Protein AF-0000000085043264 (afdb_homodimer)

Secondary structure (DSSP, 8-state):
-----HHHHHHHHHHHHHHHHHHHHHHHHHHHHHHHHTS-SHHHHHHHHHHHHHH-TTTS-B-GGGGGGS-HHHHHHHHHHHHHHHS-SS-GGGGSTTHHHHHHHHHHHHTGGGT--/-----HHHHHHHHHHHHHHHHHHHHHHHHHHHHHHHHTS-SHHHHHHHHHHHHHH-TTTS-B-GGGGGGS-HHHHHHHHHHHHHHHS-SS-GGGGSTTHHHHHHHHHHHHTGGGT--

Solvent-accessible surface area (backbone atoms only — not comparable to full-atom values): 12638 Å² total; per-residue (Å²): 131,82,74,73,53,66,69,53,52,50,51,51,50,54,49,52,51,50,50,50,51,28,40,54,49,9,50,55,25,45,65,56,46,53,64,47,29,71,49,93,48,84,57,10,48,51,46,28,35,48,53,43,6,64,72,38,12,84,85,29,51,28,46,58,53,53,55,47,72,40,58,69,70,58,41,50,28,51,52,31,30,51,54,22,53,45,71,54,89,63,60,77,48,72,82,38,98,56,18,70,60,51,50,50,51,42,42,72,71,28,55,64,64,71,70,75,110,131,81,72,76,52,69,68,54,52,51,53,51,50,53,49,52,51,50,51,51,50,28,40,53,49,9,49,56,24,46,65,56,47,52,63,48,29,73,47,91,49,83,57,10,49,52,46,28,34,48,53,44,7,65,69,37,14,85,85,29,49,28,45,58,53,54,55,47,72,39,57,69,70,57,40,50,28,52,51,31,30,51,55,22,55,46,70,53,90,62,60,77,48,71,80,39,89,62,20,68,61,52,52,52,52,43,43,71,70,29,57,63,65,70,70,75,107

pLDDT: mean 89.78, std 11.82, range [34.12, 98.62]

Structure (mmCIF, N/CA/C/O backbone):
data_AF-0000000085043264-model_v1
#
loop_
_entity.id
_entity.type
_entity.pdbx_description
1 polymer 'DNA, complete genome'
#
loop_
_atom_site.group_PDB
_atom_site.id
_atom_site.type_symbol
_atom_site.label_atom_id
_atom_site.label_alt_id
_atom_site.label_comp_id
_atom_site.label_asym_id
_atom_site.label_entity_id
_atom_site.label_seq_id
_atom_site.pdbx_PDB_ins_code
_atom_site.Cartn_x
_atom_site.Cartn_y
_atom_site.Cartn_z
_atom_site.occupancy
_atom_site.B_iso_or_equiv
_atom_site.auth_seq_id
_atom_site.auth_comp_id
_atom_site.auth_asym_id
_atom_site.auth_atom_id
_atom_site.pdbx_PDB_model_num
ATOM 1 N N . MET A 1 1 ? -33.125 -19 18.203 1 54.72 1 MET A N 1
ATOM 2 C CA . MET A 1 1 ? -32 -18.266 17.656 1 54.72 1 MET A CA 1
ATOM 3 C C . MET A 1 1 ? -30.688 -18.797 18.234 1 54.72 1 MET A C 1
ATOM 5 O O . MET A 1 1 ? -30.5 -18.812 19.453 1 54.72 1 MET A O 1
ATOM 9 N N . GLN A 1 2 ? -30.031 -19.844 17.766 1 61.81 2 GLN A N 1
ATOM 10 C CA . GLN A 1 2 ? -28.812 -20.422 18.312 1 61.81 2 GLN A CA 1
ATOM 11 C C . GLN A 1 2 ? -27.719 -19.359 18.438 1 61.81 2 GLN A C 1
ATOM 13 O O . GLN A 1 2 ? -27.5 -18.578 17.516 1 61.81 2 GLN A O 1
ATOM 18 N N . PRO A 1 3 ? -27.25 -19.203 19.562 1 65.31 3 PRO A N 1
ATOM 19 C CA . PRO A 1 3 ? -26.203 -18.203 19.781 1 65.31 3 PRO A CA 1
ATOM 20 C C . PRO A 1 3 ? -24.984 -18.453 18.891 1 65.31 3 PRO A C 1
ATOM 22 O O . PRO A 1 3 ? -24.703 -19.594 18.516 1 65.31 3 PRO A O 1
ATOM 25 N N . LEU A 1 4 ? -24.438 -17.453 18.188 1 69.62 4 LEU A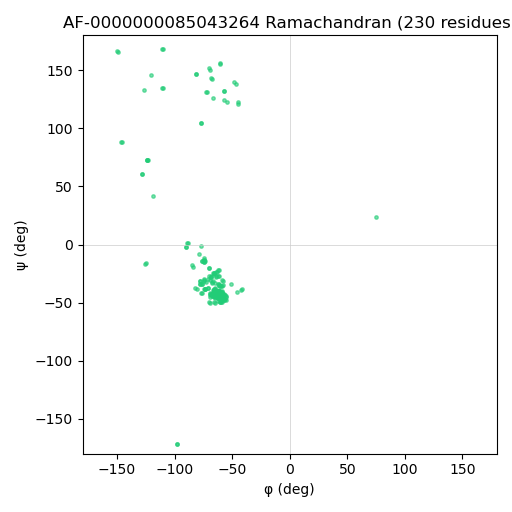 N 1
ATOM 26 C CA . LEU A 1 4 ? -23.203 -17.609 17.453 1 69.62 4 LEU A CA 1
ATOM 27 C C . LEU A 1 4 ? -22.156 -18.344 18.281 1 69.62 4 LEU A C 1
ATOM 29 O O . LEU A 1 4 ? -22.016 -18.078 19.484 1 69.62 4 LEU A O 1
ATOM 33 N N . PRO A 1 5 ? -21.719 -19.438 17.75 1 78.5 5 PRO A N 1
ATOM 34 C CA . PRO A 1 5 ? -20.688 -20.156 18.516 1 78.5 5 PRO A CA 1
ATOM 35 C C . PRO A 1 5 ? -19.578 -19.234 19.031 1 78.5 5 PRO A C 1
ATOM 37 O O . PRO A 1 5 ? -19.281 -18.219 18.406 1 78.5 5 PRO A O 1
ATOM 40 N N . HIS A 1 6 ? -19.219 -19.5 20.219 1 77.62 6 HIS A N 1
ATOM 41 C CA . HIS A 1 6 ? -18.203 -18.719 20.922 1 77.62 6 HIS A CA 1
ATOM 42 C C . HIS A 1 6 ? -17.031 -18.375 20.016 1 77.62 6 HIS A C 1
ATOM 44 O O . HIS A 1 6 ? -16.516 -17.25 20.062 1 77.62 6 HIS A O 1
ATOM 50 N N . ASP A 1 7 ? -16.688 -19.312 19.188 1 85.19 7 ASP A N 1
ATOM 51 C CA . ASP A 1 7 ? -15.562 -19.141 18.281 1 85.19 7 ASP A CA 1
ATOM 52 C C . ASP A 1 7 ? -15.859 -18.047 17.25 1 85.19 7 ASP A C 1
ATOM 54 O O . ASP A 1 7 ? -14.969 -17.266 16.906 1 85.19 7 ASP A O 1
ATOM 58 N N . TYR A 1 8 ? -17.094 -17.969 16.953 1 87.25 8 TYR A N 1
ATOM 59 C CA . TYR A 1 8 ? -17.5 -16.953 15.977 1 87.25 8 TYR A CA 1
ATOM 60 C C . TYR A 1 8 ? -17.469 -15.562 16.594 1 87.25 8 TYR A C 1
ATOM 62 O O . TYR A 1 8 ? -17.047 -14.602 15.945 1 87.25 8 TYR A O 1
ATOM 70 N N . LEU A 1 9 ? -17.859 -15.461 17.812 1 87.12 9 LEU A N 1
ATOM 71 C CA . LEU A 1 9 ? -17.844 -14.18 18.516 1 87.12 9 LEU A CA 1
ATOM 72 C C . LEU A 1 9 ? -16.422 -13.68 18.719 1 87.12 9 LEU A C 1
ATOM 74 O O . LEU A 1 9 ? -16.172 -12.477 18.641 1 87.12 9 LEU A O 1
ATOM 78 N N . GLN A 1 10 ? -15.562 -14.625 19.016 1 89.06 10 GLN A N 1
ATOM 79 C CA . GLN A 1 10 ? -14.156 -14.266 19.172 1 89.06 10 GLN A CA 1
ATOM 80 C C . GLN A 1 10 ? -13.578 -13.742 17.859 1 89.06 10 GLN A C 1
ATOM 82 O O . GLN A 1 10 ? -12.797 -12.789 17.859 1 89.06 10 GLN A O 1
ATOM 87 N N . LEU A 1 11 ? -13.961 -14.375 16.797 1 85.38 11 LEU A N 1
ATOM 88 C CA . LEU A 1 11 ? -13.5 -13.945 15.477 1 85.38 11 LEU A CA 1
ATOM 89 C C . LEU A 1 11 ? -13.984 -12.531 15.164 1 85.38 11 LEU A C 1
ATOM 91 O O . LEU A 1 11 ? -13.219 -11.719 14.633 1 85.38 11 LEU A O 1
ATOM 95 N N . ILE A 1 12 ? -15.219 -12.305 15.57 1 87.94 12 ILE A N 1
ATOM 96 C CA . ILE A 1 12 ? -15.805 -10.992 15.305 1 87.94 12 ILE A CA 1
ATOM 97 C C . ILE A 1 12 ? -15.102 -9.938 16.156 1 87.94 12 ILE A C 1
ATOM 99 O O . ILE A 1 12 ? -14.781 -8.844 15.672 1 87.94 12 ILE A O 1
ATOM 103 N N . HIS A 1 13 ? -14.867 -10.273 17.375 1 88.19 13 HIS A N 1
ATOM 104 C CA . HIS A 1 13 ? -14.195 -9.344 18.266 1 88.19 13 HIS A CA 1
ATOM 105 C C . HIS A 1 13 ? -12.781 -9.039 17.797 1 88.19 13 HIS A C 1
ATOM 107 O O . HIS A 1 13 ? -12.352 -7.883 17.828 1 88.19 13 HIS A O 1
ATOM 113 N N . ASP A 1 14 ? -12.016 -10.031 17.375 1 88.31 14 ASP A N 1
ATOM 114 C CA . ASP A 1 14 ? -10.664 -9.852 16.875 1 88.31 14 ASP A CA 1
ATOM 115 C C . ASP A 1 14 ? -10.648 -8.938 15.648 1 88.31 14 ASP A C 1
ATOM 117 O O . ASP A 1 14 ? -9.773 -8.078 15.523 1 88.31 14 ASP A O 1
ATOM 121 N N . PHE A 1 15 ? -11.633 -9.07 14.906 1 85.12 15 PHE A N 1
ATOM 122 C CA . PHE A 1 15 ? -11.727 -8.25 13.711 1 85.12 15 PHE A CA 1
ATOM 123 C C . PHE A 1 15 ? -11.969 -6.789 14.078 1 85.12 15 PHE A C 1
ATOM 125 O O . PHE A 1 15 ? -11.328 -5.891 13.531 1 85.12 15 PHE A O 1
ATOM 132 N N . GLN A 1 16 ? -12.844 -6.621 14.969 1 87.5 16 GLN A N 1
ATOM 133 C CA . GLN A 1 16 ? -13.18 -5.262 15.391 1 87.5 16 GLN A CA 1
ATOM 134 C C . GLN A 1 16 ? -11.977 -4.57 16.031 1 87.5 16 GLN A C 1
ATOM 136 O O . GLN A 1 16 ? -11.75 -3.379 15.805 1 87.5 16 GLN A O 1
ATOM 141 N N . THR A 1 17 ? -11.281 -5.309 16.828 1 90.25 17 THR A N 1
ATOM 142 C CA . THR A 1 17 ? -10.102 -4.746 17.484 1 90.25 17 THR A CA 1
ATOM 143 C C . THR A 1 17 ? -9.047 -4.355 16.438 1 90.25 17 THR A C 1
ATOM 145 O O . THR A 1 17 ? -8.438 -3.293 16.547 1 90.25 17 THR A O 1
ATOM 148 N N . ARG A 1 18 ? -8.867 -5.195 15.492 1 90.5 18 ARG A N 1
ATOM 149 C CA . ARG A 1 18 ? -7.91 -4.898 14.43 1 90.5 18 ARG A CA 1
ATOM 150 C C . ARG A 1 18 ? -8.32 -3.648 13.656 1 90.5 18 ARG A C 1
ATOM 152 O O . ARG A 1 18 ? -7.473 -2.809 13.336 1 90.5 18 ARG A O 1
ATOM 159 N N . GLN A 1 19 ? -9.531 -3.553 13.445 1 89.81 19 GLN A N 1
ATOM 160 C CA . GLN A 1 19 ? -10.031 -2.387 12.727 1 89.81 19 GLN A CA 1
ATOM 161 C C . GLN A 1 19 ? -9.773 -1.104 13.508 1 89.81 19 GLN A C 1
ATOM 163 O O . GLN A 1 19 ? -9.383 -0.087 12.93 1 89.81 19 GLN A O 1
ATOM 168 N N . GLN A 1 20 ? -9.992 -1.192 14.805 1 91.44 20 GLN A N 1
ATOM 169 C CA . GLN A 1 20 ? -9.758 -0.029 15.656 1 91.44 20 GLN A CA 1
ATOM 170 C C . GLN A 1 20 ? -8.273 0.34 15.68 1 91.44 20 GLN A C 1
ATOM 172 O O . GLN A 1 20 ? -7.922 1.521 15.633 1 91.44 20 GLN A O 1
ATOM 177 N N . GLU A 1 21 ? -7.461 -0.696 15.828 1 94.44 21 GLU A N 1
ATOM 178 C CA . GLU A 1 21 ? -6.023 -0.458 15.828 1 94.44 21 GLU A CA 1
ATOM 179 C C . GLU A 1 21 ? -5.566 0.16 14.508 1 94.44 21 GLU A C 1
ATOM 181 O O . GLU A 1 21 ? -4.746 1.082 14.5 1 94.44 21 GLU A O 1
ATOM 186 N N . ASN A 1 22 ? -6.109 -0.367 13.414 1 95.19 22 ASN A N 1
ATOM 187 C CA . ASN A 1 22 ? -5.781 0.183 12.102 1 95.19 22 ASN A CA 1
ATOM 188 C C . ASN A 1 22 ? -6.203 1.646 11.984 1 95.19 22 ASN A C 1
ATOM 190 O O . ASN A 1 22 ? -5.473 2.465 11.422 1 95.19 22 ASN A O 1
ATOM 194 N N . GLU A 1 23 ? -7.367 1.948 12.523 1 93.81 23 GLU A N 1
ATOM 195 C CA . GLU A 1 23 ? -7.863 3.318 12.461 1 93.81 23 GLU A CA 1
ATOM 196 C C . GLU A 1 23 ? -6.965 4.27 13.242 1 93.81 23 GLU A C 1
ATOM 198 O O . GLU A 1 23 ? -6.621 5.348 12.758 1 93.81 23 GLU A O 1
ATOM 203 N N . VAL A 1 24 ? -6.59 3.865 14.406 1 95.69 24 VAL A N 1
ATOM 204 C CA . VAL A 1 24 ? -5.758 4.715 15.25 1 95.69 24 VAL A CA 1
ATOM 205 C C . VAL A 1 24 ? -4.387 4.906 14.602 1 95.69 24 VAL A C 1
ATOM 207 O O . VAL A 1 24 ? -3.912 6.035 14.469 1 95.69 24 VAL A O 1
ATOM 210 N N . ALA A 1 25 ? -3.787 3.84 14.211 1 96.81 25 ALA A N 1
ATOM 211 C CA . ALA A 1 25 ? -2.473 3.914 13.57 1 96.81 25 ALA A CA 1
ATOM 212 C C . ALA A 1 25 ? -2.545 4.684 12.258 1 96.81 25 ALA A C 1
ATOM 214 O O . ALA A 1 25 ? -1.662 5.488 11.953 1 96.81 25 ALA A O 1
ATOM 215 N N . GLY A 1 26 ? -3.576 4.434 11.484 1 96.75 26 GLY A N 1
ATOM 216 C CA . GLY A 1 26 ? -3.746 5.086 10.195 1 96.75 26 GLY A CA 1
ATOM 217 C C . GLY A 1 26 ? -3.98 6.578 10.305 1 96.75 26 GLY A C 1
ATOM 218 O O . GLY A 1 26 ? -3.447 7.359 9.516 1 96.75 26 GLY A O 1
ATOM 219 N N . LEU A 1 27 ? -4.773 6.93 11.305 1 95.56 27 LEU A N 1
ATOM 220 C CA . LEU A 1 27 ? -5.02 8.352 11.516 1 95.56 27 LEU A CA 1
ATOM 221 C C . LEU A 1 27 ? -3.748 9.062 11.969 1 95.56 27 LEU A C 1
ATOM 223 O O . LEU A 1 27 ? -3.449 10.164 11.516 1 95.56 27 LEU A O 1
ATOM 227 N N . THR A 1 28 ? -3.041 8.453 12.891 1 97.69 28 THR A N 1
ATOM 228 C CA . THR A 1 28 ? -1.761 9 13.32 1 97.69 28 THR A CA 1
ATOM 229 C C . THR A 1 28 ? -0.817 9.18 12.133 1 97.69 28 THR A C 1
ATOM 231 O O . THR A 1 28 ? -0.192 10.227 11.984 1 97.69 28 THR A O 1
ATOM 234 N N . ALA A 1 29 ? -0.711 8.18 11.312 1 98.19 29 ALA A N 1
ATOM 235 C CA . ALA A 1 29 ? 0.135 8.211 10.125 1 98.19 29 ALA A CA 1
ATOM 236 C C . ALA A 1 29 ? -0.321 9.297 9.148 1 98.19 29 ALA A C 1
ATOM 238 O O . ALA A 1 29 ? 0.502 10.039 8.602 1 98.19 29 ALA A O 1
ATOM 239 N N . LEU A 1 30 ? -1.652 9.344 8.922 1 96.88 30 LEU A N 1
ATOM 240 C CA . LEU A 1 30 ? -2.221 10.344 8.023 1 96.88 30 LEU A CA 1
ATOM 241 C C . LEU A 1 30 ? -1.866 11.75 8.484 1 96.88 30 LEU A C 1
ATOM 243 O O . LEU A 1 30 ? -1.47 12.594 7.672 1 96.88 30 LEU A O 1
ATOM 247 N N . LYS A 1 31 ? -1.929 12.008 9.695 1 96.88 31 LYS A N 1
ATOM 248 C CA . LYS A 1 31 ? -1.622 13.312 10.281 1 96.88 31 LYS A CA 1
ATOM 249 C C . LYS A 1 31 ? -0.133 13.625 10.172 1 96.88 31 LYS A C 1
ATOM 251 O O . LYS A 1 31 ? 0.257 14.797 10.086 1 96.88 31 LYS A O 1
ATOM 256 N N . ARG A 1 32 ? 0.654 12.656 10.148 1 97.19 32 ARG A N 1
ATOM 257 C CA . ARG A 1 32 ? 2.09 12.812 9.938 1 97.19 32 ARG A CA 1
ATOM 258 C C . ARG A 1 32 ? 2.406 13.086 8.477 1 97.19 32 ARG A C 1
ATOM 260 O O . ARG A 1 32 ? 3.25 13.93 8.164 1 97.19 32 ARG A O 1
ATOM 267 N N . LEU A 1 33 ? 1.757 12.414 7.578 1 97.69 33 LEU A N 1
ATOM 268 C CA . LEU A 1 33 ? 2.059 12.445 6.152 1 97.69 33 LEU A CA 1
ATOM 269 C C . LEU A 1 33 ? 1.597 13.766 5.531 1 97.69 33 LEU A C 1
ATOM 271 O O . LEU A 1 33 ? 2.277 14.32 4.668 1 97.69 33 LEU A O 1
ATOM 275 N N . LEU A 1 34 ? 0.441 14.273 5.977 1 96.56 34 LEU A N 1
ATOM 276 C CA . LEU A 1 34 ? -0.183 15.398 5.293 1 96.56 34 LEU A CA 1
ATOM 277 C C . LEU A 1 34 ? 0.734 16.609 5.305 1 96.56 34 LEU A C 1
ATOM 279 O O . LEU A 1 34 ? 0.993 17.219 4.258 1 96.56 34 LEU A O 1
ATOM 283 N N . PRO A 1 35 ? 1.273 17 6.406 1 96 35 PRO A N 1
ATOM 284 C CA . PRO A 1 35 ? 2.16 18.172 6.387 1 96 35 PRO A CA 1
ATOM 285 C C . PRO A 1 35 ? 3.395 17.953 5.516 1 96 35 PRO A C 1
ATOM 287 O O . PRO A 1 35 ? 3.91 18.906 4.926 1 96 35 PRO A O 1
ATOM 290 N N . ILE A 1 36 ? 3.957 16.797 5.422 1 96.31 36 ILE A N 1
ATOM 291 C CA . ILE A 1 36 ? 5.109 16.5 4.578 1 96.31 36 ILE A CA 1
ATOM 292 C C . ILE A 1 36 ? 4.738 16.688 3.111 1 96.31 36 ILE A C 1
ATOM 294 O O . ILE A 1 36 ? 5.512 17.25 2.338 1 96.31 36 ILE A O 1
ATOM 298 N N . ALA A 1 37 ? 3.566 16.25 2.768 1 95.38 37 ALA A N 1
ATOM 299 C CA . ALA A 1 37 ? 3.088 16.391 1.394 1 95.38 37 ALA A CA 1
ATOM 300 C C . ALA A 1 37 ? 2.941 17.859 1.013 1 95.38 37 ALA A C 1
ATOM 302 O O . ALA A 1 37 ? 2.904 18.203 -0.172 1 95.38 37 ALA A O 1
ATOM 303 N N . GLN A 1 38 ? 2.787 18.688 1.99 1 93.81 38 GLN A N 1
ATOM 304 C CA . GLN A 1 38 ? 2.531 20.094 1.751 1 93.81 38 GLN A CA 1
ATOM 305 C C . GLN A 1 38 ? 3.836 20.875 1.644 1 93.81 38 GLN A C 1
ATOM 307 O O . GLN A 1 38 ? 3.822 22.094 1.473 1 93.81 38 GLN A O 1
ATOM 312 N N . ARG A 1 39 ? 4.887 20.109 1.762 1 91.69 39 ARG A N 1
ATOM 313 C CA . ARG A 1 39 ? 6.207 20.703 1.551 1 91.69 39 ARG A CA 1
ATOM 314 C C . ARG A 1 39 ? 6.703 20.438 0.134 1 91.69 39 ARG A C 1
ATOM 316 O O . ARG A 1 39 ? 5.918 20.109 -0.754 1 91.69 39 ARG A O 1
ATOM 323 N N . ASP A 1 40 ? 8.031 20.812 -0.094 1 85.62 40 ASP A N 1
ATOM 324 C CA . ASP A 1 40 ? 8.594 20.641 -1.432 1 85.62 40 ASP A CA 1
ATOM 325 C C . ASP A 1 40 ? 9.906 19.875 -1.382 1 85.62 40 ASP A C 1
ATOM 327 O O . ASP A 1 40 ? 10.969 20.438 -1.685 1 85.62 40 ASP A O 1
ATOM 331 N N . SER A 1 41 ? 9.812 18.641 -0.875 1 87.31 41 SER A N 1
ATOM 332 C CA . SER A 1 41 ? 10.93 17.703 -0.897 1 87.31 41 SER A CA 1
ATOM 333 C C . SER A 1 41 ? 10.68 16.562 -1.873 1 87.31 41 SER A C 1
ATOM 335 O O . SER A 1 41 ? 9.602 16.469 -2.465 1 87.31 41 SER A O 1
ATOM 337 N N . GLY A 1 42 ? 11.711 15.781 -2.154 1 86 42 GLY A N 1
ATOM 338 C CA . GLY A 1 42 ? 11.539 14.633 -3.033 1 86 42 GLY A CA 1
ATOM 339 C C . GLY A 1 42 ? 10.492 13.656 -2.535 1 86 42 GLY A C 1
ATOM 340 O O . GLY A 1 42 ? 9.703 13.125 -3.322 1 86 42 GLY A O 1
ATOM 341 N N . GLN A 1 43 ? 10.328 13.547 -1.193 1 94.06 43 GLN A N 1
ATOM 342 C CA . GLN A 1 43 ? 9.375 12.586 -0.645 1 94.06 43 GLN A CA 1
ATOM 343 C C . GLN A 1 43 ? 7.965 13.18 -0.595 1 94.06 43 GLN A C 1
ATOM 345 O O . GLN A 1 43 ? 6.98 12.438 -0.529 1 94.06 43 GLN A O 1
ATOM 350 N N . SER A 1 44 ? 7.926 14.547 -0.691 1 95.44 44 SER A N 1
ATOM 351 C CA . SER A 1 44 ? 6.633 15.219 -0.606 1 95.44 44 SER A CA 1
ATOM 352 C C . SER A 1 44 ? 5.746 14.859 -1.794 1 95.44 44 SER A C 1
ATOM 354 O O . SER A 1 44 ? 4.551 14.602 -1.627 1 95.44 44 SER A O 1
ATOM 356 N N . GLY A 1 45 ? 6.391 14.867 -2.959 1 94.69 45 GLY A N 1
ATOM 357 C CA . GLY A 1 45 ? 5.629 14.555 -4.156 1 94.69 45 GLY A CA 1
ATOM 358 C C . GLY A 1 45 ? 5.035 13.156 -4.141 1 94.69 45 GLY A C 1
ATOM 359 O O . GLY A 1 45 ? 3.875 12.969 -4.516 1 94.69 45 GLY A O 1
ATOM 360 N N . VAL A 1 46 ? 5.832 12.219 -3.682 1 96.56 46 VAL A N 1
ATOM 361 C CA . VAL A 1 46 ? 5.359 10.836 -3.6 1 96.56 46 VAL A CA 1
ATOM 362 C C . VAL A 1 46 ? 4.184 10.75 -2.627 1 96.56 46 VAL A C 1
ATOM 364 O O . VAL A 1 46 ? 3.146 10.172 -2.951 1 96.56 46 VAL A O 1
ATOM 367 N N . ILE A 1 47 ? 4.297 11.391 -1.462 1 97.56 47 ILE A N 1
ATOM 368 C CA . ILE A 1 47 ? 3.264 11.336 -0.434 1 97.56 47 ILE A CA 1
ATOM 369 C C . ILE A 1 47 ? 2.014 12.062 -0.922 1 97.56 47 ILE A C 1
ATOM 371 O O . ILE A 1 47 ? 0.892 11.609 -0.698 1 97.56 47 ILE A O 1
ATOM 375 N N . GLY A 1 48 ? 2.24 13.227 -1.553 1 96.94 48 GLY A N 1
ATOM 376 C CA . GLY A 1 48 ? 1.112 13.945 -2.117 1 96.94 48 GLY A CA 1
ATOM 377 C C . GLY A 1 48 ? 0.314 13.125 -3.113 1 96.94 48 GLY A C 1
ATOM 378 O O . GLY A 1 48 ? -0.913 13.055 -3.025 1 96.94 48 GLY A O 1
ATOM 379 N N . ARG A 1 49 ? 0.959 12.484 -4.035 1 96.5 49 ARG A N 1
ATOM 380 C CA . ARG A 1 49 ? 0.294 11.672 -5.043 1 96.5 49 ARG A CA 1
ATOM 381 C C . ARG A 1 49 ? -0.355 10.445 -4.414 1 96.5 49 ARG A C 1
ATOM 383 O O . ARG A 1 49 ? -1.43 10.016 -4.84 1 96.5 49 ARG A O 1
ATOM 390 N N . PHE A 1 50 ? 0.257 9.922 -3.371 1 97.81 50 PHE A N 1
ATOM 391 C CA . PHE A 1 50 ? -0.334 8.836 -2.602 1 97.81 50 PHE A CA 1
ATOM 392 C C . PHE A 1 50 ? -1.662 9.266 -1.989 1 97.81 50 PHE A C 1
ATOM 394 O O . PHE A 1 50 ? -2.67 8.57 -2.133 1 97.81 50 PHE A O 1
ATOM 401 N N . LEU A 1 51 ? -1.69 10.391 -1.349 1 97.56 51 LEU A N 1
ATOM 402 C CA . LEU A 1 51 ? -2.893 10.891 -0.687 1 97.56 51 LEU A CA 1
ATOM 403 C C . LEU A 1 51 ? -3.979 11.219 -1.707 1 97.56 51 LEU A C 1
ATOM 405 O O . LEU A 1 51 ? -5.16 10.953 -1.47 1 97.56 51 LEU A O 1
ATOM 409 N N . LEU A 1 52 ? -3.568 11.812 -2.811 1 96.25 52 LEU A N 1
ATOM 410 C CA . LEU A 1 52 ? -4.527 12.07 -3.877 1 96.25 52 LEU A CA 1
ATOM 411 C C . LEU A 1 52 ? -5.121 10.773 -4.406 1 96.25 52 LEU A C 1
ATOM 413 O O . LEU A 1 52 ? -6.32 10.703 -4.691 1 96.25 52 LEU A O 1
ATOM 417 N N . GLY A 1 53 ? -4.273 9.781 -4.547 1 96.19 53 GLY A N 1
ATOM 418 C CA . GLY A 1 53 ? -4.734 8.484 -5.004 1 96.19 53 GLY A CA 1
ATOM 419 C C . GLY A 1 53 ? -5.754 7.848 -4.078 1 96.19 53 GLY A C 1
ATOM 420 O O . GLY A 1 53 ? -6.672 7.164 -4.535 1 96.19 53 GLY A O 1
ATOM 421 N N . LEU A 1 54 ? -5.641 8.047 -2.744 1 96 54 LEU A N 1
ATOM 422 C CA . LEU A 1 54 ? -6.609 7.539 -1.777 1 96 54 LEU A CA 1
ATOM 423 C C . LEU A 1 54 ? -7.906 8.336 -1.833 1 96 54 LEU A C 1
ATOM 425 O O . LEU A 1 54 ? -8.984 7.797 -1.577 1 96 54 LEU A O 1
ATOM 429 N N . TYR A 1 55 ? -7.727 9.57 -2.139 1 93.06 55 TYR A N 1
ATOM 430 C CA . TYR A 1 55 ? -8.867 10.469 -2.271 1 93.06 55 TYR A CA 1
ATOM 431 C C . TYR A 1 55 ? -9.695 10.125 -3.51 1 93.06 55 TYR A C 1
ATOM 433 O O . TYR A 1 55 ? -10.914 9.969 -3.428 1 93.06 55 TYR A O 1
ATOM 441 N N . ASN A 1 56 ? -9.125 10 -4.574 1 93.38 56 ASN A N 1
ATOM 442 C CA . ASN A 1 56 ? -9.719 9.664 -5.863 1 93.38 56 ASN A CA 1
ATOM 443 C C . ASN A 1 56 ? -8.773 8.82 -6.711 1 93.38 56 ASN A C 1
ATOM 445 O O . ASN A 1 56 ? -8.023 9.352 -7.531 1 93.38 56 ASN A O 1
ATOM 449 N N . GLY A 1 57 ? -8.906 7.516 -6.488 1 94.06 57 GLY A N 1
ATOM 450 C CA . GLY A 1 57 ? -7.98 6.578 -7.105 1 94.06 57 GLY A CA 1
ATOM 451 C C . GLY A 1 57 ? -8.086 6.547 -8.617 1 94.06 57 GLY A C 1
ATOM 452 O O . GLY A 1 57 ? -7.078 6.387 -9.312 1 94.06 57 GLY A O 1
ATOM 453 N N . GLN A 1 58 ? -9.242 6.645 -9.164 1 92.81 58 GLN A N 1
ATOM 454 C CA . GLN A 1 58 ? -9.438 6.605 -10.609 1 92.81 58 GLN A CA 1
ATOM 455 C C . GLN A 1 58 ? -8.812 7.828 -11.281 1 92.81 58 GLN A C 1
ATOM 457 O O . GLN A 1 58 ? -8.172 7.707 -12.328 1 92.81 58 GLN A O 1
ATOM 462 N N . ALA A 1 59 ? -8.984 8.992 -10.703 1 91.94 59 ALA A N 1
ATOM 463 C CA . ALA A 1 59 ? -8.469 10.234 -11.281 1 91.94 59 ALA A CA 1
ATOM 464 C C . ALA A 1 59 ? -6.969 10.375 -11.016 1 91.94 59 ALA A C 1
ATOM 466 O O . ALA A 1 59 ? -6.254 11.016 -11.789 1 91.94 59 ALA A O 1
ATOM 467 N N . HIS A 1 60 ? -6.535 9.836 -9.875 1 94.25 60 HIS A N 1
ATOM 468 C CA . HIS A 1 60 ? -5.145 9.953 -9.461 1 94.25 60 HIS A CA 1
ATOM 469 C C . HIS A 1 60 ? -4.52 8.578 -9.242 1 94.25 60 HIS A C 1
ATOM 471 O O . HIS A 1 60 ? -4.176 8.227 -8.109 1 94.25 60 HIS A O 1
ATOM 477 N N . ARG A 1 61 ? -4.301 7.945 -10.336 1 95.25 61 ARG A N 1
ATOM 478 C CA . ARG A 1 61 ? -3.658 6.637 -10.258 1 95.25 61 ARG A CA 1
ATOM 479 C C . ARG A 1 61 ? -2.213 6.77 -9.789 1 95.25 61 ARG A C 1
ATOM 481 O O . ARG A 1 61 ? -1.512 7.707 -10.172 1 95.25 61 ARG A O 1
ATOM 488 N N . PHE A 1 62 ? -1.798 5.84 -9 1 96.56 62 PHE A N 1
ATOM 489 C CA . PHE A 1 62 ? -0.55 5.973 -8.258 1 96.56 62 PHE A CA 1
ATOM 490 C C . PHE A 1 62 ? 0.504 5.012 -8.797 1 96.56 62 PHE A C 1
ATOM 492 O O . PHE A 1 62 ? 0.204 3.852 -9.086 1 96.56 62 PHE A O 1
ATOM 499 N N . ASP A 1 63 ? 1.705 5.512 -8.984 1 96.38 63 ASP A N 1
ATOM 500 C CA . ASP A 1 63 ? 2.863 4.68 -9.289 1 96.38 63 ASP A CA 1
ATOM 501 C C . ASP A 1 63 ? 3.383 3.982 -8.031 1 96.38 63 ASP A C 1
ATOM 503 O O . ASP A 1 63 ? 4.09 4.59 -7.227 1 96.38 63 ASP A O 1
ATOM 507 N N . LEU A 1 64 ? 3.107 2.666 -7.887 1 97.25 64 LEU A N 1
ATOM 508 C CA . LEU A 1 64 ? 3.43 1.918 -6.676 1 97.25 64 LEU A CA 1
ATOM 509 C C . LEU A 1 64 ? 4.934 1.912 -6.426 1 97.25 64 LEU A C 1
ATOM 511 O O . LEU A 1 64 ? 5.375 1.857 -5.277 1 97.25 64 LEU A O 1
ATOM 515 N N . THR A 1 65 ? 5.758 2.033 -7.484 1 95.75 65 THR A N 1
ATOM 516 C CA . THR A 1 65 ? 7.203 1.909 -7.332 1 95.75 65 THR A CA 1
ATOM 517 C C . THR A 1 65 ? 7.793 3.174 -6.715 1 95.75 65 THR A C 1
ATOM 519 O O . THR A 1 65 ? 8.93 3.164 -6.234 1 95.75 65 THR A O 1
ATOM 522 N N . GLU A 1 66 ? 7.008 4.242 -6.695 1 95.75 66 GLU A N 1
ATOM 523 C CA . GLU A 1 66 ? 7.465 5.461 -6.031 1 95.75 66 GLU A CA 1
ATOM 524 C C . GLU A 1 66 ? 7.621 5.25 -4.531 1 95.75 66 GLU A C 1
ATOM 526 O O . GLU A 1 66 ? 8.398 5.945 -3.877 1 95.75 66 GLU A O 1
ATOM 531 N N . LEU A 1 67 ? 6.91 4.277 -3.961 1 96.62 67 LEU A N 1
ATOM 532 C CA . LEU A 1 67 ? 6.992 3.988 -2.533 1 96.62 67 LEU A CA 1
ATOM 533 C C . LEU A 1 67 ? 8.406 3.547 -2.15 1 96.62 67 LEU A C 1
ATOM 535 O O . LEU A 1 67 ? 8.82 3.719 -1.004 1 96.62 67 LEU A O 1
ATOM 539 N N . ARG A 1 68 ? 9.227 3.045 -3.148 1 94.38 68 ARG A N 1
ATOM 540 C CA . ARG A 1 68 ? 10.586 2.578 -2.918 1 94.38 68 ARG A CA 1
ATOM 541 C C . ARG A 1 68 ? 11.5 3.729 -2.498 1 94.38 68 ARG A C 1
ATOM 543 O O . ARG A 1 68 ? 12.516 3.512 -1.833 1 94.38 68 ARG A O 1
ATOM 550 N N . GLY A 1 69 ? 11.102 4.891 -2.908 1 93.88 69 GLY A N 1
ATOM 551 C CA . GLY A 1 69 ? 11.945 6.055 -2.691 1 93.88 69 GLY A CA 1
ATOM 552 C C . GLY A 1 69 ? 11.672 6.75 -1.372 1 93.88 69 GLY A C 1
ATOM 553 O O . GLY A 1 69 ? 12.375 7.695 -1.009 1 93.88 69 GLY A O 1
ATOM 554 N N . LEU A 1 70 ? 10.734 6.328 -0.59 1 96.38 70 LEU A N 1
ATOM 555 C CA . LEU A 1 70 ? 10.406 6.926 0.699 1 96.38 70 LEU A CA 1
ATOM 556 C C . LEU A 1 70 ? 11.352 6.43 1.785 1 96.38 70 LEU A C 1
ATOM 558 O O . LEU A 1 70 ? 11.852 5.305 1.715 1 96.38 70 LEU A O 1
ATOM 562 N N . ASP A 1 71 ? 11.648 7.281 2.725 1 94.56 71 ASP A N 1
ATOM 563 C CA . ASP A 1 71 ? 12.312 6.734 3.908 1 94.56 71 ASP A CA 1
ATOM 564 C C . ASP A 1 71 ? 11.43 5.695 4.598 1 94.56 71 ASP A C 1
ATOM 566 O O . ASP A 1 71 ? 10.203 5.711 4.449 1 94.56 71 ASP A O 1
ATOM 570 N N . PRO A 1 72 ? 11.992 4.785 5.359 1 94.38 72 PRO A N 1
ATOM 571 C CA . PRO A 1 72 ? 11.266 3.643 5.922 1 94.38 72 PRO A CA 1
ATOM 572 C C . PRO A 1 72 ? 10.094 4.062 6.805 1 94.38 72 PRO A C 1
ATOM 574 O O . PRO A 1 72 ? 9.047 3.418 6.789 1 94.38 72 PRO A O 1
ATOM 577 N N . ALA A 1 73 ? 10.266 5.078 7.602 1 95.81 73 ALA A N 1
ATOM 578 C CA . ALA A 1 73 ? 9.195 5.508 8.5 1 95.81 73 ALA A CA 1
ATOM 579 C C . ALA A 1 73 ? 8 6.035 7.719 1 95.81 73 ALA A C 1
ATOM 581 O O . ALA A 1 73 ? 6.852 5.801 8.102 1 95.81 73 ALA A O 1
ATOM 582 N N . LEU A 1 74 ? 8.281 6.762 6.656 1 97.5 74 LEU A N 1
ATOM 583 C CA . LEU A 1 74 ? 7.211 7.293 5.82 1 97.5 74 LEU A CA 1
ATOM 584 C C . LEU A 1 74 ? 6.535 6.18 5.027 1 97.5 74 LEU A C 1
ATOM 586 O O . LEU A 1 74 ? 5.316 6.203 4.836 1 97.5 74 LEU A O 1
ATOM 590 N N . PHE A 1 75 ? 7.348 5.238 4.582 1 97.75 75 PHE A N 1
ATOM 591 C CA . PHE A 1 75 ? 6.781 4.062 3.934 1 97.75 75 PHE A CA 1
ATOM 592 C C . PHE A 1 75 ? 5.816 3.34 4.867 1 97.75 75 PHE A C 1
ATOM 594 O O . PHE A 1 75 ? 4.68 3.049 4.488 1 97.75 75 PHE A O 1
ATOM 601 N N . ASP A 1 76 ? 6.172 3.16 6.09 1 97.56 76 ASP A N 1
ATOM 602 C CA . ASP A 1 76 ? 5.324 2.496 7.074 1 97.56 76 ASP A CA 1
ATOM 603 C C . ASP A 1 76 ? 4.051 3.297 7.332 1 97.56 76 ASP A C 1
ATOM 605 O O . ASP A 1 76 ? 2.977 2.723 7.512 1 97.56 76 ASP A O 1
ATOM 609 N N . ALA A 1 77 ? 4.266 4.547 7.383 1 98.31 77 ALA A N 1
ATOM 610 C CA . ALA A 1 77 ? 3.102 5.406 7.57 1 98.31 77 ALA A CA 1
ATOM 611 C C . ALA A 1 77 ? 2.109 5.25 6.422 1 98.31 77 ALA A C 1
ATOM 613 O O . ALA A 1 77 ? 0.898 5.176 6.648 1 98.31 77 ALA A O 1
ATOM 614 N N . CYS A 1 78 ? 2.6 5.223 5.168 1 98.62 78 CYS A N 1
ATOM 615 C CA . CYS A 1 78 ? 1.716 5.02 4.023 1 98.62 78 CYS A CA 1
ATOM 616 C C . CYS A 1 78 ? 0.949 3.707 4.156 1 98.62 78 CYS A C 1
ATOM 618 O O . CYS A 1 78 ? -0.251 3.656 3.883 1 98.62 78 CYS A O 1
ATOM 620 N N . LEU A 1 79 ? 1.603 2.658 4.559 1 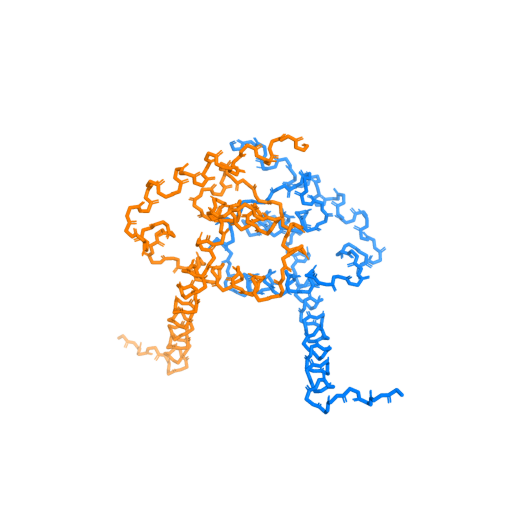98.25 79 LEU A N 1
ATOM 621 C CA . LEU A 1 79 ? 0.942 1.366 4.707 1 98.25 79 LEU A CA 1
ATOM 622 C C . LEU A 1 79 ? -0.109 1.415 5.812 1 98.25 79 LEU A C 1
ATOM 624 O O . LEU A 1 79 ? -1.161 0.782 5.699 1 98.25 79 LEU A O 1
ATOM 628 N N . SER A 1 80 ? 0.226 2.111 6.914 1 98 80 SER A N 1
ATOM 629 C CA . SER A 1 80 ? -0.759 2.283 7.977 1 98 80 SER A CA 1
ATOM 630 C C . SER A 1 80 ? -2.012 2.982 7.461 1 98 80 SER A C 1
ATOM 632 O O . SER A 1 80 ? -3.131 2.604 7.816 1 98 80 SER A O 1
ATOM 634 N N . VAL A 1 81 ? -1.837 3.984 6.652 1 97.81 81 VAL A N 1
ATOM 635 C CA . VAL A 1 81 ? -2.975 4.703 6.09 1 97.81 81 VAL A CA 1
ATOM 636 C C . VAL A 1 81 ? -3.762 3.777 5.16 1 97.81 81 VAL A C 1
ATOM 638 O O . VAL A 1 81 ? -4.992 3.809 5.145 1 97.81 81 VAL A O 1
ATOM 641 N N . LEU A 1 82 ? -3.057 2.949 4.312 1 97.38 82 LEU A N 1
ATOM 642 C CA . LEU A 1 82 ? -3.732 1.983 3.453 1 97.38 82 LEU A CA 1
ATOM 643 C C . LEU A 1 82 ? -4.602 1.039 4.273 1 97.38 82 LEU A C 1
ATOM 645 O O . LEU A 1 82 ? -5.746 0.762 3.906 1 97.38 82 LEU A O 1
ATOM 649 N N . ARG A 1 83 ? -4.074 0.562 5.41 1 97 83 ARG A N 1
ATOM 650 C CA . ARG A 1 83 ? -4.832 -0.348 6.262 1 97 83 ARG A CA 1
ATOM 651 C C . ARG A 1 83 ? -6.086 0.326 6.805 1 97 83 ARG A C 1
ATOM 653 O O . ARG A 1 83 ? -7.156 -0.287 6.852 1 97 83 ARG A O 1
ATOM 660 N N . MET A 1 84 ? -5.902 1.504 7.223 1 95.88 84 MET A N 1
ATOM 661 C CA . MET A 1 84 ? -7.047 2.258 7.715 1 95.88 84 MET A CA 1
ATOM 662 C C . MET A 1 84 ? -8.078 2.467 6.613 1 95.88 84 MET A C 1
ATOM 664 O O . MET A 1 84 ? -9.281 2.396 6.859 1 95.88 84 MET A O 1
ATOM 668 N N . ASP A 1 85 ? -7.555 2.734 5.414 1 95.19 85 ASP A N 1
ATOM 669 C CA . ASP A 1 85 ? -8.406 3.088 4.281 1 95.19 85 ASP A CA 1
ATOM 670 C C . ASP A 1 85 ? -9.141 1.863 3.74 1 95.19 85 ASP A C 1
ATOM 672 O O . ASP A 1 85 ? -10.055 1.99 2.926 1 95.19 85 ASP A O 1
ATOM 676 N N . TYR A 1 86 ? -8.789 0.614 4.098 1 92.75 86 TYR A N 1
ATOM 677 C CA . TYR A 1 86 ? -9.414 -0.625 3.65 1 92.75 86 TY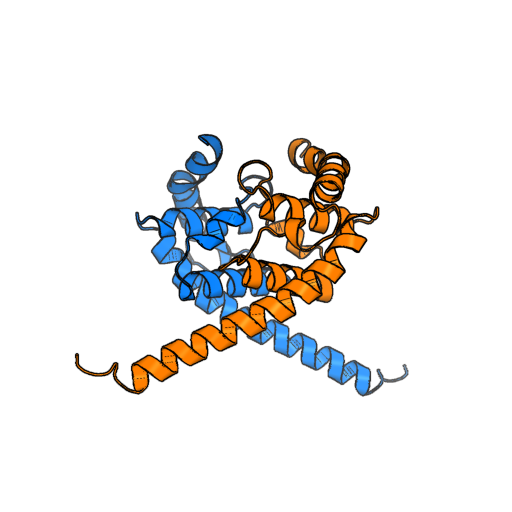R A CA 1
ATOM 678 C C . TYR A 1 86 ? -10.875 -0.676 4.07 1 92.75 86 TYR A C 1
ATOM 680 O O . TYR A 1 86 ? -11.727 -1.158 3.32 1 92.75 86 TYR A O 1
ATOM 688 N N . ALA A 1 87 ? -11.219 -0.309 5.27 1 82.62 87 ALA A N 1
ATOM 689 C CA . ALA A 1 87 ? -12.586 -0.184 5.773 1 82.62 87 ALA A CA 1
ATOM 690 C C . ALA A 1 87 ? -12.844 1.219 6.316 1 82.62 87 ALA A C 1
ATOM 692 O O . ALA A 1 87 ? -12.93 1.413 7.531 1 82.62 87 ALA A O 1
ATOM 693 N N . PRO A 1 88 ? -12.945 2.068 5.312 1 76 88 PRO A N 1
ATOM 694 C CA . PRO A 1 88 ? -12.945 3.461 5.762 1 76 88 PRO A CA 1
ATOM 695 C C . PRO A 1 88 ? -14.242 3.861 6.453 1 76 88 PRO A C 1
ATOM 697 O O . PRO A 1 88 ? -15.328 3.488 6 1 76 88 PRO A O 1
ATOM 700 N N . LYS A 1 89 ? -14.133 4.441 7.551 1 78.88 89 LYS A N 1
ATOM 701 C CA . LYS A 1 89 ? -15.273 5.062 8.211 1 78.88 89 LYS A CA 1
ATOM 702 C C . LYS A 1 89 ? -15.633 6.391 7.555 1 78.88 89 LYS A C 1
ATOM 704 O O . LYS A 1 89 ? -16.812 6.77 7.504 1 78.88 89 LYS A O 1
ATOM 709 N N . GLN A 1 90 ? -14.633 7.059 7.098 1 86.25 90 GLN A N 1
ATOM 710 C CA . GLN A 1 90 ? -14.781 8.32 6.379 1 86.25 90 GLN A CA 1
ATOM 711 C C . GLN A 1 90 ? -13.656 8.508 5.367 1 86.25 90 GLN A C 1
ATOM 713 O O . GLN A 1 90 ? -12.641 7.805 5.418 1 86.25 90 GLN A O 1
ATOM 718 N N . GLU A 1 91 ? -13.883 9.516 4.461 1 89.5 91 GLU A N 1
ATOM 719 C CA . GLU A 1 91 ? -12.852 9.844 3.48 1 89.5 91 GLU A CA 1
ATOM 720 C C . GLU A 1 91 ? -11.648 10.5 4.148 1 89.5 91 GLU A C 1
ATOM 722 O O . GLU A 1 91 ? -11.789 11.203 5.152 1 89.5 91 GLU A O 1
ATOM 727 N N . VAL A 1 92 ? -10.469 10.328 3.562 1 90.81 92 VAL A N 1
ATOM 728 C CA . VAL A 1 92 ? -9.211 10.727 4.18 1 90.81 92 VAL A CA 1
ATOM 729 C C . VAL A 1 92 ? -9.219 12.234 4.426 1 90.81 92 VAL A C 1
ATOM 731 O O . VAL A 1 92 ? -8.734 12.703 5.457 1 90.81 92 VAL A O 1
ATOM 734 N N . HIS A 1 93 ? -9.766 13.016 3.447 1 91.44 93 HIS A N 1
ATOM 735 C CA . HIS A 1 93 ? -9.734 14.461 3.617 1 91.44 93 HIS A CA 1
ATOM 736 C C . HIS A 1 93 ? -10.68 14.906 4.727 1 91.44 93 HIS A C 1
ATOM 738 O O . HIS A 1 93 ? -10.531 16 5.273 1 91.44 93 HIS A O 1
ATOM 744 N N . GLU A 1 94 ? -11.664 14.109 5.113 1 93.12 94 GLU A N 1
ATOM 745 C CA . GLU A 1 94 ? -12.688 14.461 6.094 1 93.12 94 GLU A CA 1
ATOM 746 C C . GLU A 1 94 ? -12.117 14.438 7.512 1 93.12 94 GLU A C 1
ATOM 748 O O . GLU A 1 94 ? -12.742 14.953 8.445 1 93.12 94 GLU A O 1
ATOM 753 N N . TYR A 1 95 ? -10.945 13.891 7.762 1 91.31 95 TYR A N 1
ATOM 754 C CA . TYR A 1 95 ? -10.312 13.859 9.078 1 91.31 95 TYR A CA 1
ATOM 755 C C . TYR A 1 95 ? -9.711 15.211 9.43 1 91.31 95 TYR A C 1
ATOM 757 O O . TYR A 1 95 ? -9.281 15.43 10.562 1 91.31 95 TYR A O 1
ATOM 765 N N . PHE A 1 96 ? -9.852 16.156 8.469 1 92.69 96 PHE A N 1
ATOM 766 C CA . PHE A 1 96 ? -9.25 17.469 8.656 1 92.69 96 PHE A CA 1
ATOM 767 C C . PHE A 1 96 ? -10.281 18.578 8.477 1 92.69 96 PHE A C 1
ATOM 769 O O . PHE A 1 96 ? -11.125 18.5 7.578 1 92.69 96 PHE A O 1
ATOM 776 N N . GLU A 1 97 ? -10.414 19.594 9.328 1 90 97 GLU A N 1
ATOM 777 C CA . GLU A 1 97 ? -11.383 20.688 9.297 1 90 97 GLU A CA 1
ATOM 778 C C . GLU A 1 97 ? -11.406 21.359 7.926 1 90 97 GLU A C 1
ATOM 780 O O . GLU A 1 97 ? -12.484 21.578 7.359 1 90 97 GLU A O 1
ATOM 785 N N . ASP A 1 98 ? -10.414 21.547 7.098 1 92.62 98 ASP A N 1
ATOM 786 C CA . ASP A 1 98 ? -10.281 22.141 5.77 1 92.62 98 ASP A CA 1
ATOM 787 C C . ASP A 1 98 ? -9.773 21.109 4.762 1 92.62 98 ASP A C 1
ATOM 789 O O . ASP A 1 98 ? -9 21.438 3.863 1 92.62 98 ASP A O 1
ATOM 793 N N . GLY A 1 99 ? -10.328 20.031 4.926 1 93.81 99 GLY A N 1
ATOM 794 C CA . GLY A 1 99 ? -9.82 18.922 4.133 1 93.81 99 GLY A CA 1
ATOM 795 C C . GLY A 1 99 ? -9.984 19.141 2.639 1 93.81 99 GLY A C 1
ATOM 796 O O . GLY A 1 99 ? -9.055 18.875 1.868 1 93.81 99 GLY A O 1
ATOM 797 N N . ASP A 1 100 ? -11.188 19.656 2.254 1 93.44 100 ASP A N 1
ATOM 798 C CA . ASP A 1 100 ? -11.438 19.891 0.835 1 93.44 100 ASP A CA 1
ATOM 799 C C . ASP A 1 100 ? -10.406 20.859 0.26 1 93.44 100 ASP A C 1
ATOM 801 O O . ASP A 1 100 ? -9.828 20.609 -0.8 1 93.44 100 ASP A O 1
ATOM 805 N N . ALA A 1 101 ? -10.211 21.906 0.891 1 94.69 101 ALA A N 1
ATOM 806 C CA . ALA A 1 101 ? -9.258 22.906 0.429 1 94.69 101 ALA A CA 1
ATOM 807 C C . ALA A 1 101 ? -7.836 22.359 0.416 1 94.69 101 ALA A C 1
ATOM 809 O O . ALA A 1 101 ? -7.062 22.625 -0.505 1 94.69 101 ALA A O 1
ATOM 810 N N . ILE A 1 102 ? -7.516 21.656 1.459 1 94.69 102 ILE A N 1
ATOM 811 C CA . ILE A 1 102 ? -6.184 21.062 1.569 1 94.69 102 ILE A CA 1
ATOM 812 C C . ILE A 1 102 ? -5.938 20.125 0.393 1 94.69 102 ILE A C 1
ATOM 814 O O . ILE A 1 102 ? -4.883 20.172 -0.24 1 94.69 102 ILE A O 1
ATOM 818 N N . TRP A 1 103 ? -6.883 19.266 0.045 1 95.44 103 TRP A N 1
ATOM 819 C CA . TRP A 1 103 ? -6.688 18.312 -1.044 1 95.44 103 TRP A CA 1
ATOM 820 C C . TRP A 1 103 ? -6.68 19.031 -2.393 1 95.44 103 TRP A C 1
ATOM 822 O O . TRP A 1 103 ? -6 18.594 -3.326 1 95.44 103 TRP A O 1
ATOM 832 N N . GLN A 1 104 ? -7.406 20.141 -2.5 1 93.56 104 GLN A N 1
ATOM 833 C CA . GLN A 1 104 ? -7.297 20.938 -3.709 1 93.56 104 GLN A CA 1
ATOM 834 C C . GLN A 1 104 ? -5.879 21.484 -3.887 1 93.56 104 GLN A C 1
ATOM 836 O O . GLN A 1 104 ? -5.348 21.484 -4.996 1 93.56 104 GLN A O 1
ATOM 841 N N . ASP A 1 105 ? -5.348 21.906 -2.881 1 93.19 105 ASP A N 1
ATOM 842 C CA . ASP A 1 105 ? -3.977 22.391 -2.936 1 93.19 105 ASP A CA 1
ATOM 843 C C . ASP A 1 105 ? -3.004 21.266 -3.293 1 93.19 105 ASP A C 1
ATOM 845 O O . ASP A 1 105 ? -2.072 21.469 -4.074 1 93.19 105 ASP A O 1
ATOM 849 N N . LEU A 1 106 ? -3.184 20.109 -2.662 1 93.75 106 LEU A N 1
ATOM 850 C CA . LEU A 1 106 ? -2.369 18.953 -3.02 1 93.75 106 LEU A CA 1
ATOM 851 C C . LEU A 1 106 ? -2.469 18.656 -4.512 1 93.75 106 LEU A C 1
ATOM 853 O O . LEU A 1 106 ? -1.463 18.344 -5.156 1 93.75 106 LEU A O 1
ATOM 857 N N . SER A 1 107 ? -3.697 18.703 -5.008 1 93.62 107 SER A N 1
ATOM 858 C CA . SER A 1 107 ? -3.914 18.438 -6.426 1 93.62 107 SER A CA 1
ATOM 859 C C . SER A 1 107 ? -3.139 19.422 -7.297 1 93.62 107 SER A C 1
ATOM 861 O O . SER A 1 107 ? -2.498 19.016 -8.273 1 93.62 107 SER A O 1
ATOM 863 N N . LYS A 1 108 ? -3.188 20.656 -7.004 1 91.44 108 LYS A N 1
ATOM 864 C CA . LYS A 1 108 ? -2.453 21.672 -7.75 1 91.44 108 LYS A CA 1
ATOM 865 C C . LYS A 1 108 ? -0.954 21.391 -7.742 1 91.44 108 LYS A C 1
ATOM 867 O O . LYS A 1 108 ? -0.27 21.609 -8.75 1 91.44 108 LYS A O 1
ATOM 872 N N . ARG A 1 109 ? -0.5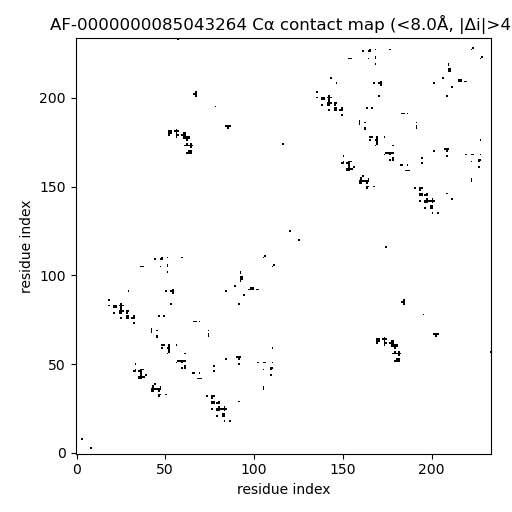19 20.875 -6.66 1 89.94 109 ARG A N 1
ATOM 873 C CA . ARG A 1 109 ? 0.916 20.703 -6.473 1 89.94 109 ARG A CA 1
ATOM 874 C C . ARG A 1 109 ? 1.4 19.422 -7.16 1 89.94 109 ARG A C 1
ATOM 876 O O . ARG A 1 109 ? 2.49 19.406 -7.734 1 89.94 109 ARG A O 1
ATOM 883 N N . TRP A 1 110 ? 0.57 18.328 -7.113 1 91.81 110 TRP A N 1
ATOM 884 C CA . TRP A 1 110 ? 1.174 17.031 -7.371 1 91.81 110 TRP A CA 1
ATOM 885 C C . TRP A 1 110 ? 0.446 16.297 -8.5 1 91.81 110 TRP A C 1
ATOM 887 O O . TRP A 1 110 ? 0.92 15.281 -8.992 1 91.81 110 TRP A O 1
ATOM 897 N N . ALA A 1 111 ? -0.79 16.719 -8.875 1 86.56 111 ALA A N 1
ATOM 898 C CA . ALA A 1 111 ? -1.565 15.984 -9.875 1 86.56 111 ALA A CA 1
ATOM 899 C C . ALA A 1 111 ? -0.876 16.016 -11.234 1 86.56 111 ALA A C 1
ATOM 901 O O . ALA A 1 111 ? -0.946 15.039 -11.992 1 86.56 111 ALA A O 1
ATOM 902 N N . ALA A 1 112 ? -0.341 17.172 -11.547 1 69.25 112 ALA A N 1
ATOM 903 C CA . ALA A 1 112 ? 0.276 17.344 -12.859 1 69.25 112 ALA A CA 1
ATOM 904 C C . ALA A 1 112 ? 1.546 16.5 -12.977 1 69.25 112 ALA A C 1
ATOM 906 O O . ALA A 1 112 ? 1.957 16.141 -14.078 1 69.25 112 ALA A O 1
ATOM 907 N N . ALA A 1 113 ? 2.223 16.203 -11.945 1 56.22 113 ALA A N 1
ATOM 908 C CA . ALA A 1 113 ? 3.488 15.477 -11.984 1 56.22 113 ALA A CA 1
ATOM 909 C C . ALA A 1 113 ? 3.291 14.062 -12.523 1 56.22 113 ALA A C 1
ATOM 911 O O . ALA A 1 113 ? 4.223 13.453 -13.062 1 56.22 113 ALA A O 1
ATOM 912 N N . THR A 1 114 ? 2.24 13.414 -12.438 1 54.59 114 THR A N 1
ATOM 913 C CA . THR A 1 114 ? 1.975 12.055 -12.875 1 54.59 114 THR A CA 1
ATOM 914 C C . THR A 1 114 ? 1.854 11.984 -14.398 1 54.59 114 THR A C 1
ATOM 916 O O . THR A 1 114 ? 2.176 10.969 -15.008 1 54.59 114 THR A O 1
ATOM 919 N N . LEU A 1 115 ? 1.373 13.062 -15.156 1 49.47 115 LEU A N 1
ATOM 920 C CA . LEU A 1 115 ? 1.125 13.062 -16.594 1 49.47 115 LEU A CA 1
ATOM 921 C C . LEU A 1 115 ? 2.43 13.211 -17.375 1 49.47 115 LEU A C 1
ATOM 923 O O . LEU A 1 115 ? 2.52 12.797 -18.531 1 49.47 115 LEU A O 1
ATOM 927 N N . ALA A 1 116 ? 3.426 13.977 -16.828 1 41.19 116 ALA A N 1
ATOM 928 C CA . ALA A 1 116 ? 4.57 14.328 -17.656 1 41.19 116 ALA A CA 1
ATOM 929 C C . ALA A 1 116 ? 5.496 13.133 -17.859 1 41.19 116 ALA A C 1
ATOM 931 O O . ALA A 1 116 ? 6.512 13.227 -18.547 1 41.19 116 ALA A O 1
ATOM 932 N N . ALA A 1 117 ? 5.406 12.078 -17.109 1 34.12 117 ALA A N 1
ATOM 933 C CA . ALA A 1 117 ? 6.41 11.078 -17.453 1 34.12 117 ALA A CA 1
ATOM 934 C C . ALA A 1 117 ? 6.051 10.367 -18.75 1 34.12 117 ALA A C 1
ATOM 936 O O . ALA A 1 117 ? 4.883 10.055 -19 1 34.12 117 ALA A O 1
ATOM 937 N N . MET B 1 1 ? 39.719 3.178 14.148 1 55.41 1 MET B N 1
ATOM 938 C CA . MET B 1 1 ? 38.344 3.031 13.68 1 55.41 1 MET B CA 1
ATOM 939 C C . MET B 1 1 ? 37.406 2.754 14.836 1 55.41 1 MET B C 1
ATOM 941 O O . MET B 1 1 ? 37.594 1.811 15.602 1 55.41 1 MET B O 1
ATOM 945 N N . GLN B 1 2 ? 36.781 3.707 15.539 1 62.28 2 GLN B N 1
ATOM 946 C CA . GLN B 1 2 ? 35.938 3.486 16.688 1 62.28 2 GLN B CA 1
ATOM 947 C C . GLN B 1 2 ? 34.781 2.535 16.344 1 62.28 2 GLN B C 1
ATOM 949 O O . GLN B 1 2 ? 34.156 2.66 15.281 1 62.28 2 GLN B O 1
ATOM 954 N N . PRO B 1 3 ? 34.688 1.558 17.047 1 65.56 3 PRO B N 1
ATOM 955 C CA . PRO B 1 3 ? 33.625 0.587 16.781 1 65.56 3 PRO B CA 1
ATOM 956 C C . PRO B 1 3 ? 32.219 1.213 16.812 1 65.56 3 PRO B C 1
ATOM 958 O O . PRO B 1 3 ? 32 2.195 17.531 1 65.56 3 PRO B O 1
ATOM 961 N N . LEU B 1 4 ? 31.359 0.985 15.852 1 69.81 4 LEU B N 1
ATOM 962 C CA . LEU B 1 4 ? 29.969 1.44 15.914 1 69.81 4 LEU B CA 1
ATOM 963 C C . LEU B 1 4 ? 29.359 1.145 17.281 1 69.81 4 LEU B C 1
ATOM 965 O O . LEU B 1 4 ? 29.594 0.078 17.844 1 69.81 4 LEU B O 1
ATOM 969 N N . PRO B 1 5 ? 28.906 2.184 17.891 1 79 5 PRO B N 1
ATOM 970 C CA . PRO B 1 5 ? 28.297 1.944 19.203 1 79 5 PRO B CA 1
ATOM 971 C C . PRO B 1 5 ? 27.297 0.787 19.172 1 79 5 PRO B C 1
ATOM 973 O O . PRO B 1 5 ? 26.672 0.52 18.141 1 79 5 PRO B O 1
ATOM 976 N N . HIS B 1 6 ? 27.344 0.019 20.188 1 77.94 6 HIS B N 1
ATOM 977 C CA . HIS B 1 6 ? 26.516 -1.168 20.359 1 77.94 6 HIS B CA 1
ATOM 978 C C . HIS B 1 6 ? 25.078 -0.903 19.922 1 77.94 6 HIS B C 1
ATOM 980 O O . HIS B 1 6 ? 24.438 -1.754 19.297 1 77.94 6 HIS B O 1
ATOM 986 N N . ASP B 1 7 ? 24.609 0.265 20.234 1 85.69 7 ASP B N 1
ATOM 987 C CA . ASP B 1 7 ? 23.25 0.656 19.922 1 85.69 7 ASP B CA 1
ATOM 988 C C . ASP B 1 7 ? 23.031 0.733 18.406 1 85.69 7 ASP B C 1
ATOM 990 O O . ASP B 1 7 ? 21.984 0.345 17.891 1 85.69 7 ASP B O 1
ATOM 994 N N . TYR B 1 8 ? 24.094 1.11 17.797 1 87.19 8 TYR B N 1
ATOM 995 C CA . TYR B 1 8 ? 24.016 1.223 16.344 1 87.19 8 TYR B CA 1
ATOM 996 C C . TYR B 1 8 ? 23.984 -0.154 15.688 1 87.19 8 TYR B C 1
ATOM 998 O O . TYR B 1 8 ? 23.25 -0.372 14.719 1 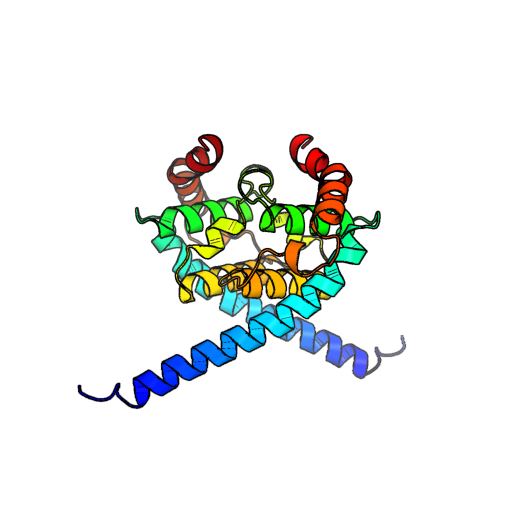87.19 8 TYR B O 1
ATOM 1006 N N . LEU B 1 9 ? 24.719 -1.059 16.219 1 87.12 9 LEU B N 1
ATOM 1007 C CA . LEU B 1 9 ? 24.766 -2.416 15.688 1 87.12 9 LEU B CA 1
ATOM 1008 C C . LEU B 1 9 ? 23.422 -3.111 15.883 1 87.12 9 LEU B C 1
ATOM 1010 O O . LEU B 1 9 ? 22.984 -3.883 15.023 1 87.12 9 LEU B O 1
ATOM 1014 N N . GLN B 1 10 ? 22.828 -2.854 17.031 1 89.31 10 GLN B N 1
ATOM 1015 C CA . GLN B 1 10 ? 21.516 -3.414 17.297 1 89.31 10 GLN B CA 1
ATOM 1016 C C . GLN B 1 10 ? 20.484 -2.879 16.312 1 89.31 10 GLN B C 1
ATOM 1018 O O . GLN B 1 10 ? 19.609 -3.621 15.852 1 89.31 10 GLN B O 1
ATOM 1023 N N . LEU B 1 11 ? 20.578 -1.62 16.016 1 85.31 11 LEU B N 1
ATOM 1024 C CA . LEU B 1 11 ? 19.672 -0.996 15.062 1 85.31 11 LEU B CA 1
ATOM 1025 C C . LEU B 1 11 ? 19.828 -1.623 13.68 1 85.31 11 LEU B C 1
ATOM 1027 O O . LEU B 1 11 ? 18.828 -1.885 13 1 85.31 11 LEU B O 1
ATOM 1031 N N . ILE B 1 12 ? 21.078 -1.892 13.359 1 87.88 12 ILE B N 1
ATOM 1032 C CA . ILE B 1 12 ? 21.359 -2.477 12.055 1 87.88 12 ILE B CA 1
ATOM 1033 C C . ILE B 1 12 ? 20.828 -3.904 12 1 87.88 12 ILE B C 1
ATOM 1035 O O . ILE B 1 12 ? 20.219 -4.309 11.008 1 87.88 12 ILE B O 1
ATOM 1039 N N . HIS B 1 13 ? 21.031 -4.613 13.055 1 88.38 13 HIS B N 1
ATOM 1040 C CA . HIS B 1 13 ? 20.562 -5.988 13.117 1 88.38 13 HIS B CA 1
ATOM 1041 C C . HIS B 1 13 ? 19.031 -6.051 13.039 1 88.38 13 HIS B C 1
ATOM 1043 O O . HIS B 1 13 ? 18.484 -6.898 12.336 1 88.38 13 HIS B O 1
ATOM 1049 N N . ASP B 1 14 ? 18.344 -5.195 13.758 1 88.44 14 ASP B N 1
ATOM 1050 C CA . ASP B 1 14 ? 16.875 -5.145 13.75 1 88.44 14 ASP B CA 1
ATOM 1051 C C . ASP B 1 14 ? 16.359 -4.84 12.344 1 88.44 14 ASP B C 1
ATOM 1053 O O . ASP B 1 14 ? 15.375 -5.441 11.906 1 88.44 14 ASP B O 1
ATOM 1057 N N . PHE B 1 15 ? 17.078 -4.047 11.703 1 85.12 15 PHE B N 1
ATOM 1058 C CA . PHE B 1 15 ? 16.672 -3.691 10.344 1 85.12 15 PHE B CA 1
ATOM 1059 C C . PHE B 1 15 ? 1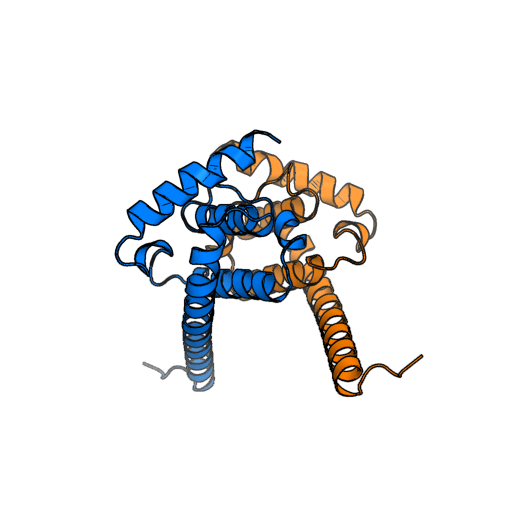6.812 -4.883 9.406 1 85.12 15 PHE B C 1
ATOM 1061 O O . PHE B 1 15 ? 15.914 -5.16 8.609 1 85.12 15 PHE B O 1
ATOM 1068 N N . GLN B 1 16 ? 17.875 -5.543 9.547 1 87.31 16 GLN B N 1
ATOM 1069 C CA . GLN B 1 16 ? 18.125 -6.695 8.688 1 87.31 16 GLN B CA 1
ATOM 1070 C C . GLN B 1 16 ? 17.094 -7.797 8.922 1 87.31 16 GLN B C 1
ATOM 1072 O O . GLN B 1 16 ? 16.656 -8.453 7.98 1 87.31 16 GLN B O 1
ATOM 1077 N N . THR B 1 17 ? 16.812 -8.016 10.164 1 90.19 17 THR B N 1
ATOM 1078 C CA . THR B 1 17 ? 15.82 -9.039 10.5 1 90.19 17 THR B CA 1
ATOM 1079 C C . THR B 1 17 ? 14.453 -8.68 9.914 1 90.19 17 THR B C 1
ATOM 1081 O O . THR B 1 17 ? 13.758 -9.539 9.375 1 90.19 17 THR B O 1
ATOM 1084 N N . ARG B 1 18 ? 14.102 -7.453 10.039 1 90.44 18 ARG B N 1
ATOM 1085 C CA . ARG B 1 18 ? 12.836 -7.004 9.484 1 90.44 18 ARG B CA 1
ATOM 1086 C C . ARG B 1 18 ? 12.805 -7.191 7.969 1 90.44 18 ARG B C 1
ATOM 1088 O O . ARG B 1 18 ? 11.789 -7.625 7.414 1 90.44 18 ARG B O 1
ATOM 1095 N N . GLN B 1 19 ? 13.859 -6.918 7.387 1 89.81 19 GLN B N 1
ATOM 1096 C CA . GLN B 1 19 ? 13.945 -7.078 5.938 1 89.81 19 GLN B CA 1
ATOM 1097 C C . GLN B 1 19 ? 13.758 -8.539 5.531 1 89.81 19 GLN B C 1
ATOM 1099 O O . GLN B 1 19 ? 13.07 -8.836 4.551 1 89.81 19 GLN B O 1
ATOM 1104 N N . GLN B 1 20 ? 14.367 -9.414 6.312 1 91.5 20 GLN B N 1
ATOM 1105 C CA . GLN B 1 20 ? 14.242 -10.836 6.027 1 91.5 20 GLN B CA 1
ATOM 1106 C C . GLN B 1 20 ? 12.805 -11.312 6.223 1 91.5 20 GLN B C 1
ATOM 1108 O O . GLN B 1 20 ? 12.289 -12.094 5.422 1 91.5 20 GLN B O 1
ATOM 1113 N N . GLU B 1 21 ? 12.227 -10.852 7.32 1 94.56 21 GLU B N 1
ATOM 1114 C CA . GLU B 1 21 ? 10.836 -11.219 7.586 1 94.56 21 GLU B CA 1
ATOM 1115 C C . GLU B 1 21 ? 9.914 -10.703 6.48 1 94.56 21 GLU B C 1
ATOM 1117 O O . GLU B 1 21 ? 9.008 -11.422 6.043 1 94.56 21 GLU B O 1
ATOM 1122 N N . ASN B 1 22 ? 10.164 -9.477 6.059 1 95.25 22 ASN B N 1
ATOM 1123 C CA . ASN B 1 22 ? 9.383 -8.914 4.969 1 95.25 22 ASN B CA 1
ATOM 1124 C C . ASN B 1 22 ? 9.539 -9.719 3.686 1 95.25 22 ASN B C 1
ATOM 1126 O O . ASN B 1 22 ? 8.562 -9.945 2.965 1 95.25 22 ASN B O 1
ATOM 1130 N N . GLU B 1 23 ? 10.75 -10.156 3.432 1 94 23 GLU B N 1
ATOM 1131 C CA . GLU B 1 23 ? 11.008 -10.938 2.227 1 94 23 GLU B CA 1
ATOM 1132 C C . GLU B 1 23 ? 10.266 -12.266 2.264 1 94 23 GLU B C 1
ATOM 1134 O O . GLU B 1 23 ? 9.641 -12.664 1.276 1 94 23 GLU B O 1
ATOM 1139 N N . VAL B 1 24 ? 10.328 -12.93 3.365 1 95.75 24 VAL B N 1
ATOM 1140 C CA . VAL B 1 24 ? 9.68 -14.227 3.494 1 95.75 24 VAL B CA 1
ATOM 1141 C C . VAL B 1 24 ? 8.164 -14.062 3.379 1 95.75 24 VAL B C 1
ATOM 1143 O O . VAL B 1 24 ? 7.516 -14.773 2.605 1 95.75 24 VAL B O 1
ATOM 1146 N N . ALA B 1 25 ? 7.633 -13.172 4.121 1 96.88 25 ALA B N 1
ATOM 1147 C CA . ALA B 1 25 ? 6.191 -12.93 4.086 1 96.88 25 ALA B CA 1
ATOM 1148 C C . ALA B 1 25 ? 5.746 -12.453 2.707 1 96.88 25 ALA B C 1
ATOM 1150 O O . ALA B 1 25 ? 4.711 -12.875 2.197 1 96.88 25 ALA B O 1
ATOM 1151 N N . GLY B 1 26 ? 6.516 -11.562 2.119 1 96.81 26 GLY B N 1
ATOM 1152 C CA . GLY B 1 26 ? 6.191 -11.008 0.813 1 96.81 26 GLY B CA 1
ATOM 1153 C C . GLY B 1 26 ? 6.234 -12.039 -0.299 1 96.81 26 GLY B C 1
ATOM 1154 O O . GLY B 1 26 ? 5.379 -12.039 -1.188 1 96.81 26 GLY B O 1
ATOM 1155 N N . LEU B 1 27 ? 7.234 -12.891 -0.213 1 95.69 27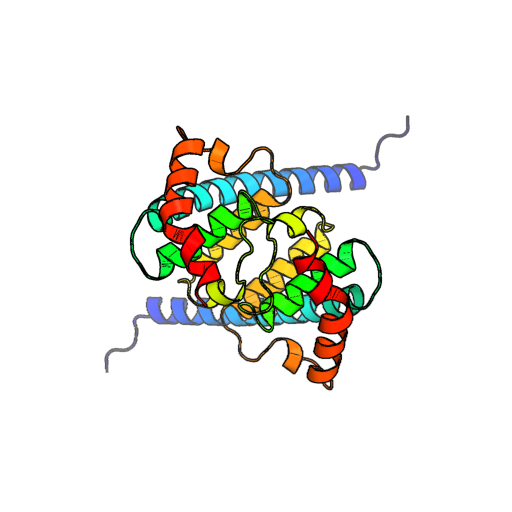 LEU B N 1
ATOM 1156 C CA . LEU B 1 27 ? 7.328 -13.945 -1.217 1 95.69 27 LEU B CA 1
ATOM 1157 C C . LEU B 1 27 ? 6.168 -14.93 -1.081 1 95.69 27 LEU B C 1
ATOM 1159 O O . LEU B 1 27 ? 5.59 -15.352 -2.082 1 95.69 27 LEU B O 1
ATOM 1163 N N . THR B 1 28 ? 5.875 -15.32 0.13 1 97.75 28 THR B N 1
ATOM 1164 C CA . THR B 1 28 ? 4.723 -16.172 0.374 1 97.75 28 THR B CA 1
ATOM 1165 C C . THR B 1 28 ? 3.447 -15.547 -0.177 1 97.75 28 THR B C 1
ATOM 1167 O O . THR B 1 28 ? 2.662 -16.219 -0.857 1 97.75 28 THR B O 1
ATOM 1170 N N . ALA B 1 29 ? 3.234 -14.297 0.105 1 98.25 29 ALA B N 1
ATOM 1171 C CA . ALA B 1 29 ? 2.07 -13.562 -0.37 1 98.25 29 ALA B CA 1
ATOM 1172 C C . ALA B 1 29 ? 2.049 -13.484 -1.894 1 98.25 29 ALA B C 1
ATOM 1174 O O . ALA B 1 29 ? 1.001 -13.68 -2.516 1 98.25 29 ALA B O 1
ATOM 1175 N N . LEU B 1 30 ? 3.219 -13.156 -2.479 1 97 30 LEU B N 1
ATOM 1176 C CA . LEU B 1 30 ? 3.336 -13.07 -3.93 1 97 30 LEU B CA 1
ATOM 1177 C C . LEU B 1 30 ? 2.943 -14.383 -4.59 1 97 30 LEU B C 1
ATOM 1179 O O . LEU B 1 30 ? 2.201 -14.391 -5.574 1 97 30 LEU B O 1
ATOM 1183 N N . LYS B 1 31 ? 3.342 -15.43 -4.07 1 97 31 LYS B N 1
ATOM 1184 C CA . LYS B 1 31 ? 3.049 -16.766 -4.59 1 97 31 LYS B CA 1
ATOM 1185 C C . LYS B 1 31 ? 1.568 -17.109 -4.434 1 97 31 LYS B C 1
ATOM 1187 O O . LYS B 1 31 ? 1.012 -17.859 -5.23 1 97 31 LYS B O 1
ATOM 1192 N N . ARG B 1 32 ? 0.964 -16.562 -3.494 1 97.31 32 ARG B N 1
ATOM 1193 C CA . ARG B 1 32 ? -0.473 -16.719 -3.299 1 97.31 32 ARG B CA 1
ATOM 1194 C C . ARG B 1 32 ? -1.258 -15.859 -4.281 1 97.31 32 ARG B C 1
ATOM 1196 O O . ARG B 1 32 ? -2.266 -16.297 -4.836 1 97.31 32 ARG B O 1
ATOM 1203 N N . LEU B 1 33 ? -0.834 -14.664 -4.508 1 97.75 33 LEU B N 1
ATOM 1204 C CA . LEU B 1 33 ? -1.562 -13.672 -5.297 1 97.75 33 LEU B CA 1
ATOM 1205 C C . LEU B 1 33 ? -1.503 -14.008 -6.781 1 97.75 33 LEU B C 1
ATOM 1207 O O . LEU B 1 33 ? -2.488 -13.836 -7.504 1 97.75 33 LEU B O 1
ATOM 1211 N N . LEU B 1 34 ? -0.344 -14.5 -7.254 1 96.75 34 LEU B N 1
ATOM 1212 C CA . LEU B 1 34 ? -0.126 -14.648 -8.688 1 96.75 34 LEU B CA 1
ATOM 1213 C C . LEU B 1 34 ? -1.159 -15.586 -9.297 1 96.75 34 LEU B C 1
ATOM 1215 O O . LEU B 1 34 ? -1.809 -15.242 -10.289 1 96.75 34 LEU B O 1
ATOM 1219 N N . PRO B 1 35 ? -1.377 -16.719 -8.758 1 96.06 35 PRO B N 1
ATOM 1220 C CA . PRO B 1 35 ? -2.383 -17.594 -9.359 1 96.06 35 PRO B CA 1
ATOM 1221 C C . PRO B 1 35 ? -3.783 -16.984 -9.352 1 96.06 35 PRO B C 1
ATOM 1223 O O . PRO B 1 35 ? -4.582 -17.25 -10.25 1 96.06 35 PRO B O 1
ATOM 1226 N N . ILE B 1 36 ? -4.172 -16.25 -8.375 1 96.5 36 ILE B N 1
ATOM 1227 C CA . ILE B 1 36 ? -5.473 -15.594 -8.312 1 96.5 36 ILE B CA 1
ATOM 1228 C C . ILE B 1 36 ? -5.602 -14.586 -9.445 1 96.5 36 ILE B C 1
ATOM 1230 O O . ILE B 1 36 ? -6.648 -14.492 -10.094 1 96.5 36 ILE B O 1
ATOM 1234 N N . ALA B 1 37 ? -4.547 -13.867 -9.688 1 95.44 37 ALA B N 1
ATOM 1235 C CA . ALA B 1 37 ? -4.539 -12.875 -10.758 1 95.44 37 ALA B CA 1
ATOM 1236 C C . ALA B 1 37 ? -4.723 -13.539 -12.117 1 95.44 37 ALA B C 1
ATOM 1238 O O . ALA B 1 37 ? -5.098 -12.875 -13.094 1 95.44 37 ALA B O 1
ATOM 1239 N N . GLN B 1 38 ? -4.391 -14.773 -12.188 1 93.94 38 GLN B N 1
ATOM 1240 C CA . GLN B 1 38 ? -4.426 -15.492 -13.453 1 93.94 38 GLN B CA 1
ATOM 1241 C C . GLN B 1 38 ? -5.797 -16.109 -13.703 1 93.94 38 GLN B C 1
ATOM 1243 O O . GLN B 1 38 ? -6.008 -16.781 -14.711 1 93.94 38 GLN B O 1
ATOM 1248 N N . ARG B 1 39 ? -6.645 -15.844 -12.742 1 91.69 39 ARG B N 1
ATOM 1249 C CA . ARG B 1 39 ? -8.031 -16.266 -12.898 1 91.69 39 ARG B CA 1
ATOM 1250 C C . ARG B 1 39 ? -8.898 -15.117 -13.398 1 91.69 39 ARG B C 1
ATOM 1252 O O . ARG B 1 39 ? -8.391 -14.133 -13.93 1 91.69 39 ARG B O 1
ATOM 1259 N N . ASP B 1 40 ? -10.266 -15.383 -13.398 1 85.75 40 ASP B N 1
ATOM 1260 C CA . ASP B 1 40 ? -11.18 -14.359 -13.906 1 85.75 40 ASP B CA 1
ATOM 1261 C C . ASP B 1 40 ? -12.289 -14.062 -12.906 1 85.75 40 ASP B C 1
ATOM 1263 O O . ASP B 1 40 ? -13.461 -14.352 -13.164 1 85.75 40 ASP B O 1
ATOM 1267 N N . SER B 1 41 ? -11.867 -13.602 -11.719 1 87.31 41 SER B N 1
ATOM 1268 C CA . SER B 1 41 ? -12.797 -13.117 -10.703 1 87.31 41 SER B CA 1
ATOM 1269 C C . SER B 1 41 ? -12.68 -11.609 -10.516 1 87.31 41 SER B C 1
ATOM 1271 O O . SER B 1 41 ? -11.828 -10.969 -11.133 1 87.31 41 SER B O 1
ATOM 1273 N N . GLY B 1 42 ? -13.641 -11.031 -9.789 1 86 42 GLY B N 1
ATOM 1274 C CA . GLY B 1 42 ? -13.562 -9.602 -9.523 1 86 42 GLY B CA 1
ATOM 1275 C C . GLY B 1 42 ? -12.297 -9.195 -8.805 1 86 42 GLY B C 1
ATOM 1276 O O . GLY B 1 42 ? -11.703 -8.156 -9.117 1 86 42 GLY B O 1
ATOM 1277 N N . GLN B 1 43 ? -11.742 -10.086 -7.973 1 94.12 43 GLN B N 1
ATOM 1278 C CA . GLN B 1 43 ? -10.547 -9.75 -7.215 1 94.12 43 GLN B CA 1
ATOM 1279 C C . GLN B 1 43 ? -9.289 -9.977 -8.047 1 94.12 43 GLN B C 1
ATOM 1281 O O . GLN B 1 43 ? -8.234 -9.406 -7.766 1 94.12 43 GLN B O 1
ATOM 1286 N N . SER B 1 44 ? -9.461 -10.812 -9.133 1 95.62 44 SER B N 1
ATOM 1287 C CA . SER B 1 44 ? -8.32 -11.125 -9.977 1 95.62 44 SER B CA 1
ATOM 1288 C C . SER B 1 44 ? -7.797 -9.883 -10.695 1 95.62 44 SER B C 1
ATOM 1290 O O . SER B 1 44 ? -6.586 -9.664 -10.773 1 95.62 44 SER B O 1
ATOM 1292 N N . GLY B 1 45 ? -8.773 -9.117 -11.18 1 94.81 45 GLY B N 1
ATOM 1293 C CA . GLY B 1 45 ? -8.383 -7.91 -11.898 1 94.81 45 GLY B CA 1
ATOM 1294 C C . GLY B 1 45 ? -7.617 -6.926 -11.039 1 94.81 45 GLY B C 1
ATOM 1295 O O . GLY B 1 45 ? -6.613 -6.359 -11.477 1 94.81 45 GLY B O 1
ATOM 1296 N N . VAL B 1 46 ? -8.086 -6.75 -9.82 1 96.69 46 VAL B N 1
ATOM 1297 C CA . VAL B 1 46 ? -7.418 -5.844 -8.898 1 96.69 46 VAL B CA 1
ATOM 1298 C C . VAL B 1 46 ? -6.004 -6.34 -8.609 1 96.69 46 VAL B C 1
ATOM 1300 O O . VAL B 1 46 ? -5.043 -5.574 -8.688 1 96.69 46 VAL B O 1
ATOM 1303 N N . ILE B 1 47 ? -5.852 -7.645 -8.359 1 97.69 47 ILE B N 1
ATOM 1304 C CA . ILE B 1 47 ? -4.559 -8.227 -8.016 1 97.69 47 ILE B CA 1
ATOM 1305 C C . ILE B 1 47 ? -3.635 -8.172 -9.234 1 97.69 47 ILE B C 1
ATOM 1307 O O . ILE B 1 47 ? -2.443 -7.879 -9.102 1 97.69 47 ILE B O 1
ATOM 1311 N N . GLY B 1 48 ? -4.199 -8.5 -10.398 1 97.12 48 GLY B N 1
ATOM 1312 C CA . GLY B 1 48 ? -3.414 -8.398 -11.617 1 97.12 48 GLY B CA 1
ATOM 1313 C C . GLY B 1 48 ? -2.85 -7.008 -11.852 1 97.12 48 GLY B C 1
ATOM 1314 O O . GLY B 1 48 ? -1.657 -6.852 -12.117 1 97.12 48 GLY B O 1
ATOM 1315 N N . ARG B 1 49 ? -3.658 -5.984 -11.727 1 96.5 49 ARG B N 1
ATOM 1316 C CA . ARG B 1 49 ? -3.223 -4.605 -11.93 1 96.5 49 ARG B CA 1
ATOM 1317 C C . ARG B 1 49 ? -2.242 -4.18 -10.836 1 96.5 49 ARG B C 1
ATOM 1319 O O . ARG B 1 49 ? -1.301 -3.43 -11.102 1 96.5 49 ARG B O 1
ATOM 1326 N N . PHE B 1 50 ? -2.426 -4.707 -9.656 1 97.81 50 PHE B N 1
ATOM 1327 C CA . PHE B 1 50 ? -1.479 -4.48 -8.57 1 97.81 50 PHE B CA 1
ATOM 1328 C C . PHE B 1 50 ? -0.104 -5.031 -8.922 1 97.81 50 PHE B C 1
ATOM 1330 O O . PHE B 1 50 ? 0.901 -4.328 -8.805 1 97.81 50 PHE B O 1
ATOM 1337 N N . LEU B 1 51 ? -0.04 -6.238 -9.391 1 97.62 51 LEU B N 1
ATOM 1338 C CA . LEU B 1 51 ? 1.223 -6.887 -9.734 1 97.62 51 LEU B CA 1
ATOM 1339 C C . LEU B 1 51 ? 1.887 -6.191 -10.914 1 97.62 51 LEU B C 1
ATOM 1341 O O . LEU B 1 51 ? 3.107 -6.023 -10.938 1 97.62 51 LEU B O 1
ATOM 1345 N N . LEU B 1 52 ? 1.083 -5.824 -11.891 1 96.31 52 LEU B N 1
ATOM 1346 C CA . LEU B 1 52 ? 1.621 -5.066 -13.016 1 96.31 52 LEU B CA 1
ATOM 1347 C C . LEU B 1 52 ? 2.203 -3.736 -12.547 1 96.31 52 LEU B C 1
ATOM 1349 O O . LEU B 1 52 ? 3.254 -3.309 -13.039 1 96.31 52 LEU B O 1
ATOM 1353 N N . GLY B 1 53 ? 1.51 -3.109 -11.641 1 96.19 53 GLY B N 1
ATOM 1354 C CA . GLY B 1 53 ? 1.986 -1.849 -11.094 1 96.19 53 GLY B CA 1
ATOM 1355 C C . GLY B 1 53 ? 3.32 -1.973 -10.383 1 96.19 53 GLY B C 1
ATOM 1356 O O . GLY B 1 53 ? 4.141 -1.054 -10.422 1 96.19 53 GLY B O 1
ATOM 1357 N N . LEU B 1 54 ? 3.6 -3.104 -9.711 1 96 54 LEU B N 1
ATOM 1358 C CA . LEU B 1 54 ? 4.879 -3.346 -9.047 1 96 54 LEU B CA 1
ATOM 1359 C C . LEU B 1 54 ? 5.965 -3.658 -10.07 1 96 54 LEU B C 1
ATOM 1361 O O . LEU B 1 54 ? 7.137 -3.346 -9.852 1 96 54 LEU B O 1
ATOM 1365 N N . TYR B 1 55 ? 5.523 -4.262 -11.117 1 93 55 TYR B N 1
ATOM 1366 C CA . TYR B 1 55 ? 6.426 -4.598 -12.211 1 93 55 TYR B CA 1
ATOM 1367 C C . TYR B 1 55 ? 6.875 -3.342 -12.953 1 93 55 TYR B C 1
ATOM 1369 O O . TYR B 1 55 ? 8.07 -3.135 -13.172 1 93 55 TYR B O 1
ATOM 1377 N N . ASN B 1 56 ? 6.039 -2.551 -13.312 1 93.38 56 ASN B N 1
ATOM 1378 C CA . ASN B 1 56 ? 6.254 -1.289 -14.016 1 93.38 56 ASN B CA 1
ATOM 1379 C C . ASN B 1 56 ? 5.227 -0.238 -13.602 1 93.38 56 ASN B C 1
ATOM 1381 O O . ASN B 1 56 ? 4.199 -0.081 -14.258 1 93.38 56 ASN B O 1
ATOM 1385 N N . GLY B 1 57 ? 5.605 0.464 -12.539 1 93.94 57 GLY B N 1
ATOM 1386 C CA . GLY B 1 57 ? 4.68 1.404 -11.93 1 93.94 57 GLY B CA 1
ATOM 1387 C C . GLY B 1 57 ? 4.32 2.566 -12.844 1 93.94 57 GLY B C 1
ATOM 1388 O O . GLY B 1 57 ? 3.186 3.045 -12.828 1 93.94 57 GLY B O 1
ATOM 1389 N N . GLN B 1 58 ? 5.227 3.068 -13.602 1 92.62 58 GLN B N 1
ATOM 1390 C CA . GLN B 1 58 ? 4.977 4.195 -14.492 1 92.62 58 GLN B CA 1
ATOM 1391 C C . GLN B 1 58 ? 4.008 3.809 -15.609 1 92.62 58 GLN B C 1
ATOM 1393 O O . GLN B 1 58 ? 3.107 4.574 -15.953 1 92.62 58 GLN B O 1
ATOM 1398 N N . ALA B 1 59 ? 4.18 2.639 -16.172 1 92 59 ALA B N 1
ATOM 1399 C CA . ALA B 1 59 ? 3.344 2.18 -17.266 1 92 59 ALA B CA 1
ATOM 1400 C C . ALA B 1 59 ? 1.992 1.682 -16.766 1 92 59 ALA B C 1
ATOM 1402 O O . ALA B 1 59 ? 0.993 1.739 -17.484 1 92 59 ALA B O 1
ATOM 1403 N N . HIS B 1 60 ? 2.008 1.144 -15.555 1 94.25 60 HIS B N 1
ATOM 1404 C CA . HIS B 1 60 ? 0.807 0.561 -14.969 1 94.25 60 HIS B CA 1
ATOM 1405 C C . HIS B 1 60 ? 0.48 1.209 -13.625 1 94.25 60 HIS B C 1
ATOM 1407 O O . HIS B 1 60 ? 0.56 0.558 -12.578 1 94.25 60 HIS B O 1
ATOM 1413 N N . ARG B 1 61 ? 0.026 2.402 -13.742 1 95.19 61 ARG B N 1
ATOM 1414 C CA . ARG B 1 61 ? -0.368 3.104 -12.523 1 95.19 61 ARG B CA 1
ATOM 1415 C C . ARG B 1 61 ? -1.603 2.463 -11.898 1 95.19 61 ARG B C 1
ATOM 1417 O O . ARG B 1 61 ? -2.508 2.021 -12.609 1 95.19 61 ARG B O 1
ATOM 1424 N N . PHE B 1 62 ? -1.616 2.443 -10.609 1 96.56 62 PHE B N 1
ATOM 1425 C CA . PHE B 1 62 ? -2.584 1.631 -9.883 1 96.56 62 PHE B CA 1
ATOM 1426 C C . PHE B 1 62 ? -3.605 2.512 -9.172 1 96.56 62 PHE B C 1
ATOM 1428 O O . PHE B 1 62 ? -3.248 3.535 -8.578 1 96.56 62 PHE B O 1
ATOM 1435 N N . ASP B 1 63 ? -4.867 2.156 -9.289 1 96.38 63 ASP B N 1
ATOM 1436 C CA . ASP B 1 63 ? -5.934 2.766 -8.508 1 96.38 63 ASP B CA 1
ATOM 1437 C C . ASP B 1 63 ? -5.941 2.221 -7.078 1 96.38 63 ASP B C 1
ATOM 1439 O O . ASP B 1 63 ? -6.445 1.122 -6.832 1 96.38 63 ASP B O 1
ATOM 1443 N N . LEU B 1 64 ? -5.461 3.014 -6.102 1 97.25 64 LEU B N 1
ATOM 1444 C CA . LEU B 1 64 ? -5.293 2.562 -4.723 1 97.25 64 LEU B CA 1
ATOM 1445 C C . LEU B 1 64 ? -6.633 2.17 -4.113 1 97.25 64 LEU B C 1
ATOM 1447 O O . LEU B 1 64 ? -6.691 1.296 -3.244 1 97.25 64 LEU B O 1
ATOM 1451 N N . THR B 1 65 ? -7.746 2.756 -4.59 1 95.62 65 THR B N 1
ATOM 1452 C CA . THR B 1 65 ? -9.047 2.521 -3.971 1 95.62 65 THR B CA 1
ATOM 1453 C C . THR B 1 65 ? -9.586 1.146 -4.352 1 95.62 65 THR B C 1
ATOM 1455 O O . THR B 1 65 ? -10.508 0.636 -3.713 1 95.62 65 THR B O 1
ATOM 1458 N N . GLU B 1 66 ? -8.984 0.538 -5.359 1 95.75 66 GLU B N 1
ATOM 1459 C CA . GLU B 1 66 ? -9.391 -0.817 -5.727 1 95.75 66 GLU B CA 1
ATOM 1460 C C . GLU B 1 66 ? -9.047 -1.812 -4.621 1 95.75 66 GLU B C 1
ATOM 1462 O O . GLU B 1 66 ? -9.68 -2.861 -4.504 1 95.75 66 GLU B O 1
ATOM 1467 N N . LEU B 1 67 ? -8.055 -1.497 -3.787 1 96.69 67 LEU B N 1
ATOM 1468 C CA . LEU B 1 67 ? -7.66 -2.375 -2.693 1 96.69 67 LEU B CA 1
ATOM 1469 C C . LEU B 1 67 ? -8.805 -2.57 -1.708 1 96.69 67 LEU B C 1
ATOM 1471 O O . LEU B 1 67 ? -8.875 -3.594 -1.023 1 96.69 67 LEU B O 1
ATOM 1475 N N . ARG B 1 68 ? -9.82 -1.613 -1.679 1 94.44 68 ARG B N 1
ATOM 1476 C CA . ARG B 1 68 ? -10.961 -1.669 -0.776 1 94.44 68 ARG B CA 1
ATOM 1477 C C . ARG B 1 68 ? -11.859 -2.863 -1.097 1 94.44 68 ARG B C 1
ATOM 1479 O O . ARG B 1 68 ? -12.586 -3.35 -0.23 1 94.44 68 ARG B O 1
ATOM 1486 N N . GLY B 1 69 ? -11.766 -3.266 -2.328 1 93.94 69 GLY B N 1
ATOM 1487 C CA . GLY B 1 69 ? -12.664 -4.309 -2.799 1 93.94 69 GLY B CA 1
ATOM 1488 C C . GLY B 1 69 ? -12.102 -5.707 -2.613 1 93.94 69 GLY B C 1
ATOM 1489 O O . GLY B 1 69 ? -12.789 -6.695 -2.881 1 93.94 69 GLY B O 1
ATOM 1490 N N . LEU B 1 70 ? -10.93 -5.879 -2.117 1 96.44 70 LEU B N 1
ATOM 1491 C CA . LEU B 1 70 ? -10.305 -7.18 -1.894 1 96.44 70 LEU B CA 1
ATOM 1492 C C . LEU B 1 70 ? -10.797 -7.801 -0.59 1 96.44 70 LEU B C 1
ATOM 1494 O O . LEU B 1 70 ? -11.133 -7.082 0.356 1 96.44 70 LEU B O 1
ATOM 1498 N N . ASP B 1 71 ? -10.898 -9.109 -0.568 1 94.69 71 ASP B N 1
ATOM 1499 C CA . ASP B 1 71 ? -11.07 -9.727 0.741 1 94.69 71 ASP B CA 1
ATOM 1500 C C . ASP B 1 71 ? -9.891 -9.422 1.658 1 94.69 71 ASP B C 1
ATOM 1502 O O . ASP B 1 71 ? -8.781 -9.156 1.185 1 94.69 71 ASP B O 1
ATOM 1506 N N . PRO B 1 72 ? -10.07 -9.461 2.951 1 94.5 72 PRO B N 1
ATOM 1507 C CA . PRO B 1 72 ? -9.055 -9.016 3.914 1 94.5 72 PRO B CA 1
ATOM 1508 C C . PRO B 1 72 ? -7.742 -9.781 3.775 1 94.5 72 PRO B C 1
ATOM 1510 O O . PRO B 1 72 ? -6.664 -9.195 3.92 1 94.5 72 PRO B O 1
ATOM 1513 N N . ALA B 1 73 ? -7.816 -11.062 3.555 1 95.94 73 ALA B N 1
ATOM 1514 C CA . ALA B 1 73 ? -6.598 -11.859 3.451 1 95.94 73 ALA B CA 1
ATOM 1515 C C . ALA B 1 73 ? -5.781 -11.461 2.225 1 95.94 73 ALA B C 1
ATOM 1517 O O . ALA B 1 73 ? -4.547 -11.43 2.275 1 95.94 73 ALA B O 1
ATOM 1518 N N . LEU B 1 74 ? -6.453 -11.195 1.14 1 97.56 74 LEU B N 1
ATOM 1519 C CA . LEU B 1 74 ? -5.773 -10.773 -0.082 1 97.56 74 LEU B CA 1
ATOM 1520 C C . LEU B 1 74 ? -5.223 -9.359 0.061 1 97.56 74 LEU B C 1
ATOM 1522 O O . LEU B 1 74 ? -4.137 -9.062 -0.444 1 97.56 74 LEU B O 1
ATOM 1526 N N . PHE B 1 75 ? -5.992 -8.523 0.743 1 97.75 75 PHE B N 1
ATOM 1527 C CA . PHE B 1 75 ? -5.488 -7.191 1.052 1 97.75 75 PHE B CA 1
ATOM 1528 C C . PHE B 1 75 ? -4.191 -7.277 1.849 1 97.75 75 PHE B C 1
ATOM 1530 O O . PHE B 1 75 ? -3.195 -6.648 1.49 1 97.75 75 PHE B O 1
ATOM 1537 N N . ASP B 1 76 ? -4.137 -8.109 2.822 1 97.62 76 ASP B N 1
ATOM 1538 C CA . ASP B 1 76 ? -2.941 -8.289 3.645 1 97.62 76 ASP B CA 1
ATOM 1539 C C . ASP B 1 76 ? -1.778 -8.828 2.816 1 97.62 76 ASP B C 1
ATOM 1541 O O . ASP B 1 76 ? -0.628 -8.43 3.021 1 97.62 76 ASP B O 1
ATOM 1545 N N . ALA B 1 77 ? -2.137 -9.703 1.978 1 98.38 77 ALA B N 1
ATOM 1546 C CA . ALA B 1 77 ? -1.107 -10.25 1.096 1 98.38 77 ALA B CA 1
ATOM 1547 C C . ALA B 1 77 ? -0.501 -9.156 0.222 1 98.38 77 ALA B C 1
ATOM 1549 O O . ALA B 1 77 ? 0.718 -9.102 0.038 1 98.38 77 ALA B O 1
ATOM 1550 N N . CYS B 1 78 ? -1.345 -8.273 -0.344 1 98.62 78 CYS B N 1
ATOM 1551 C CA . CYS B 1 78 ? -0.836 -7.168 -1.146 1 98.62 78 CYS B CA 1
ATOM 1552 C C . CYS B 1 78 ? 0.112 -6.293 -0.332 1 98.62 78 CYS B C 1
ATOM 1554 O O . CYS B 1 78 ? 1.164 -5.887 -0.826 1 98.62 78 CYS B O 1
ATOM 1556 N N . LEU B 1 79 ? -0.23 -6.004 0.892 1 98.25 79 LEU B N 1
ATOM 1557 C CA . LEU B 1 79 ? 0.62 -5.172 1.735 1 98.25 79 LEU B CA 1
ATOM 1558 C C . LEU B 1 79 ? 1.941 -5.871 2.035 1 98.25 79 LEU B C 1
ATOM 1560 O O . LEU B 1 79 ? 2.988 -5.223 2.117 1 98.25 79 LEU B O 1
ATOM 1564 N N . SER B 1 80 ? 1.875 -7.184 2.275 1 98 80 SER B N 1
ATOM 1565 C CA . SER B 1 80 ? 3.104 -7.945 2.48 1 98 80 SER B CA 1
ATOM 1566 C C . SER B 1 80 ? 4.023 -7.844 1.271 1 98 80 SER B C 1
ATOM 1568 O O . SER B 1 80 ? 5.242 -7.699 1.419 1 98 80 SER B O 1
ATOM 1570 N N . VAL B 1 81 ? 3.461 -7.926 0.095 1 97.88 81 VAL B N 1
ATOM 1571 C CA . VAL B 1 81 ? 4.254 -7.816 -1.125 1 97.88 81 VAL B CA 1
ATOM 1572 C C . VAL B 1 81 ? 4.84 -6.41 -1.236 1 97.88 81 VAL B C 1
ATOM 1574 O O . VAL B 1 81 ? 5.992 -6.242 -1.647 1 97.88 81 VAL B O 1
ATOM 1577 N N . LEU B 1 82 ? 4.039 -5.348 -0.903 1 97.38 82 LEU B N 1
ATOM 1578 C CA . LEU B 1 82 ? 4.547 -3.979 -0.909 1 97.38 82 LEU B CA 1
ATOM 1579 C C . LEU B 1 82 ? 5.754 -3.844 0.014 1 97.38 82 LEU B C 1
ATOM 1581 O O . LEU B 1 82 ? 6.754 -3.225 -0.353 1 97.38 82 LEU B O 1
ATOM 1585 N N . ARG B 1 83 ? 5.672 -4.445 1.205 1 97.06 83 ARG B N 1
ATOM 1586 C CA . ARG B 1 83 ? 6.777 -4.371 2.158 1 97.06 83 ARG B CA 1
ATOM 1587 C C . ARG B 1 83 ? 8.031 -5.035 1.596 1 97.06 83 ARG B C 1
ATOM 1589 O O . ARG B 1 83 ? 9.133 -4.512 1.748 1 97.06 83 ARG B O 1
ATOM 1596 N N . MET B 1 84 ? 7.812 -6.141 1.027 1 95.81 84 MET B N 1
ATOM 1597 C CA . MET B 1 84 ? 8.938 -6.84 0.412 1 95.81 84 MET B CA 1
ATOM 1598 C C . MET B 1 84 ? 9.539 -6.012 -0.718 1 95.81 84 MET B C 1
ATOM 1600 O O . MET B 1 84 ? 10.758 -5.984 -0.888 1 95.81 84 MET B O 1
ATOM 1604 N N . ASP B 1 85 ? 8.641 -5.379 -1.478 1 95.19 85 ASP B N 1
ATOM 1605 C CA . ASP B 1 85 ? 9.039 -4.652 -2.678 1 95.19 85 ASP B CA 1
ATOM 1606 C C . ASP B 1 85 ? 9.742 -3.342 -2.316 1 95.19 85 ASP B C 1
ATOM 1608 O O . ASP B 1 85 ? 10.352 -2.701 -3.174 1 95.19 85 ASP B O 1
ATOM 1612 N N . TYR B 1 86 ? 9.688 -2.842 -1.064 1 92.69 86 TYR B N 1
ATOM 1613 C CA . TYR B 1 86 ? 10.32 -1.612 -0.599 1 92.69 86 TYR B CA 1
ATOM 1614 C C . TYR B 1 86 ? 11.836 -1.688 -0.752 1 92.69 86 TYR B C 1
ATOM 1616 O O . TYR B 1 86 ? 12.477 -0.695 -1.101 1 92.69 86 TYR B O 1
ATOM 1624 N N . ALA B 1 87 ? 12.469 -2.762 -0.415 1 83.06 87 ALA B N 1
ATOM 1625 C CA . ALA B 1 87 ? 13.891 -3.027 -0.626 1 83.06 87 ALA B CA 1
ATOM 1626 C C . ALA B 1 87 ? 14.102 -4.32 -1.411 1 83.06 87 ALA B C 1
ATOM 1628 O O . ALA B 1 87 ? 14.523 -5.332 -0.85 1 83.06 87 ALA B O 1
ATOM 1629 N N . PRO B 1 88 ? 13.766 -4.121 -2.67 1 76.38 88 PRO B N 1
ATOM 1630 C CA . PRO B 1 88 ? 13.703 -5.375 -3.426 1 76.38 88 PRO B CA 1
ATOM 1631 C C . PRO B 1 88 ? 15.078 -5.969 -3.701 1 76.38 88 PRO B C 1
ATOM 1633 O O . PRO B 1 88 ? 16.016 -5.238 -4.02 1 76.38 88 PRO B O 1
ATOM 1636 N N . LYS B 1 89 ? 15.234 -7.18 -3.443 1 79 89 LYS B N 1
ATOM 1637 C CA . LYS B 1 89 ? 16.422 -7.922 -3.852 1 79 89 LYS B CA 1
ATOM 1638 C C . LYS B 1 89 ? 16.375 -8.258 -5.34 1 79 89 LYS B C 1
ATOM 1640 O O . LYS B 1 89 ? 17.422 -8.297 -6.004 1 79 89 LYS B O 1
ATOM 1645 N N . GLN B 1 90 ? 15.203 -8.5 -5.809 1 86.12 90 GLN B N 1
ATOM 1646 C CA . GLN B 1 90 ? 14.938 -8.789 -7.215 1 86.12 90 GLN B CA 1
ATOM 1647 C C . GLN B 1 90 ? 13.547 -8.312 -7.625 1 86.12 90 GLN B C 1
ATOM 1649 O O . GLN B 1 90 ? 12.711 -8.023 -6.77 1 86.12 90 GLN B O 1
ATOM 1654 N N . GLU B 1 91 ? 13.359 -8.266 -8.977 1 89.12 91 GLU B N 1
ATOM 1655 C CA . GLU B 1 91 ? 12.047 -7.898 -9.508 1 89.12 91 GLU B CA 1
ATOM 1656 C C . GLU B 1 91 ? 11.016 -8.992 -9.227 1 89.12 91 GLU B C 1
ATOM 1658 O O . GLU B 1 91 ? 11.359 -10.172 -9.195 1 89.12 91 GLU B O 1
ATOM 1663 N N . VAL B 1 92 ? 9.758 -8.602 -9.086 1 90 92 VAL B N 1
ATOM 1664 C CA . VAL B 1 92 ? 8.695 -9.5 -8.641 1 90 92 VAL B CA 1
ATOM 1665 C C . VAL B 1 92 ? 8.562 -10.672 -9.609 1 90 92 VAL B C 1
ATOM 1667 O O . VAL B 1 92 ? 8.352 -11.812 -9.195 1 90 92 VAL B O 1
ATOM 1670 N N . HIS B 1 93 ? 8.672 -10.375 -10.93 1 90.62 93 HIS B N 1
ATOM 1671 C CA . HIS B 1 93 ? 8.484 -11.453 -11.898 1 90.62 93 HIS B CA 1
ATOM 1672 C C . HIS B 1 93 ? 9.648 -12.438 -11.859 1 90.62 93 HIS B C 1
ATOM 1674 O O . HIS B 1 93 ? 9.516 -13.578 -12.289 1 90.62 93 HIS B O 1
ATOM 1680 N N . GLU B 1 94 ? 10.812 -12.055 -11.328 1 92.75 94 GLU B N 1
ATOM 1681 C CA . GLU B 1 94 ? 12.023 -12.875 -11.312 1 92.75 94 GLU B CA 1
ATOM 1682 C C . GLU B 1 94 ? 11.922 -13.992 -10.273 1 92.75 94 GLU B C 1
ATOM 1684 O O . GLU B 1 94 ? 12.719 -14.93 -10.289 1 92.75 94 GLU B O 1
ATOM 1689 N N . TYR B 1 95 ? 10.945 -13.992 -9.367 1 90.81 95 TYR B N 1
ATOM 1690 C CA . TYR B 1 95 ? 10.758 -15.031 -8.359 1 90.81 95 TYR B CA 1
ATOM 1691 C C . TYR B 1 95 ? 10.094 -16.266 -8.977 1 90.81 95 TYR B C 1
ATOM 1693 O O . TYR B 1 95 ? 9.992 -17.312 -8.32 1 90.81 95 TYR B O 1
ATOM 1701 N N . PHE B 1 96 ? 9.648 -16.188 -10.188 1 91.62 96 PHE B N 1
ATOM 1702 C CA . PHE B 1 96 ? 8.914 -17.281 -10.836 1 91.62 96 PHE B CA 1
ATOM 1703 C C . PHE B 1 96 ? 9.641 -17.75 -12.094 1 91.62 96 PHE B C 1
ATOM 1705 O O . PHE B 1 96 ? 10.188 -16.938 -12.844 1 91.62 96 PHE B O 1
ATOM 1712 N N . GLU B 1 97 ? 9.422 -19.062 -12.164 1 84.5 97 GLU B N 1
ATOM 1713 C CA . GLU B 1 97 ? 9.883 -19.609 -13.438 1 84.5 97 GLU B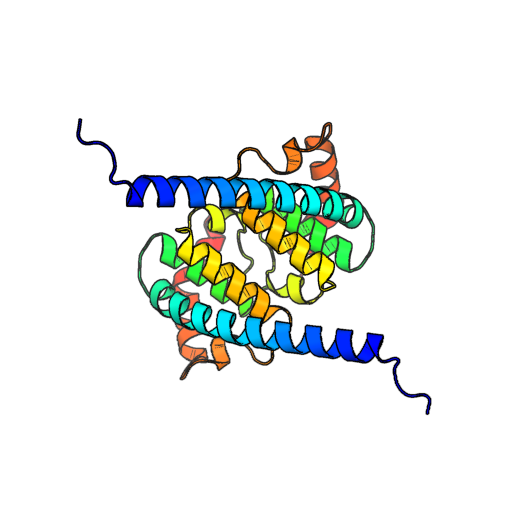 CA 1
ATOM 1714 C C . GLU B 1 97 ? 9.047 -19.078 -14.602 1 84.5 97 GLU B C 1
ATOM 1716 O O . GLU B 1 97 ? 7.824 -18.953 -14.484 1 84.5 97 GLU B O 1
ATOM 1721 N N . ASP B 1 98 ? 9.664 -18.484 -15.641 1 92.62 98 ASP B N 1
ATOM 1722 C CA . ASP B 1 98 ? 9 -17.922 -16.812 1 92.62 98 ASP B CA 1
ATOM 1723 C C . ASP B 1 98 ? 8.32 -16.594 -16.469 1 92.62 98 ASP B C 1
ATOM 1725 O O . ASP B 1 98 ? 7.258 -16.281 -17.016 1 92.62 98 ASP B O 1
ATOM 1729 N N . GLY B 1 99 ? 8.758 -15.969 -15.508 1 93.25 99 GLY B N 1
ATOM 1730 C CA . GLY B 1 99 ? 8.18 -14.742 -14.992 1 93.25 99 GLY B CA 1
ATOM 1731 C C . GLY B 1 99 ? 7.836 -13.742 -16.078 1 93.25 99 GLY B C 1
ATOM 1732 O O . GLY B 1 99 ? 6.754 -13.148 -16.062 1 93.25 99 GLY B O 1
ATOM 1733 N N . ASP B 1 100 ? 8.742 -13.641 -17.062 1 93 100 ASP B N 1
ATOM 1734 C CA . ASP B 1 100 ? 8.5 -12.703 -18.156 1 93 100 ASP B CA 1
ATOM 1735 C C . ASP B 1 100 ? 7.219 -13.055 -18.906 1 93 100 ASP B C 1
ATOM 1737 O O . ASP B 1 100 ? 6.387 -12.18 -19.156 1 93 100 ASP B O 1
ATOM 1741 N N . ALA B 1 101 ? 7.078 -14.219 -19.219 1 94.31 101 ALA B N 1
ATOM 1742 C CA . ALA B 1 101 ? 5.898 -14.664 -19.953 1 94.31 101 ALA B CA 1
ATOM 1743 C C . ALA B 1 101 ? 4.633 -14.5 -19.125 1 94.31 101 ALA B C 1
ATOM 1745 O O . ALA B 1 101 ? 3.586 -14.102 -19.641 1 94.31 101 ALA B O 1
ATOM 1746 N N . ILE B 1 102 ? 4.742 -14.867 -17.906 1 94.38 102 ILE B N 1
ATOM 1747 C CA . ILE B 1 102 ? 3.602 -14.758 -17 1 94.38 102 ILE B CA 1
ATOM 1748 C C . ILE B 1 102 ? 3.145 -13.305 -16.922 1 94.38 102 ILE B C 1
ATOM 1750 O O . ILE B 1 102 ? 1.949 -13.016 -17.016 1 94.38 102 ILE B O 1
ATOM 1754 N N . TRP B 1 103 ? 4.031 -12.344 -16.75 1 95.06 103 TRP B N 1
ATOM 1755 C CA . TRP B 1 103 ? 3.652 -10.938 -16.625 1 95.06 103 TRP B CA 1
ATOM 1756 C C . TRP B 1 103 ? 3.131 -10.398 -17.953 1 95.06 103 TRP B C 1
ATOM 1758 O O . TRP B 1 103 ? 2.266 -9.516 -17.984 1 95.06 103 TRP B O 1
ATOM 1768 N N . GLN B 1 104 ? 3.637 -10.945 -19.062 1 93.12 104 GLN B N 1
ATOM 1769 C CA . GLN B 1 104 ? 3.051 -10.594 -20.344 1 93.12 104 GLN B CA 1
ATOM 1770 C C . GLN B 1 104 ? 1.585 -11.008 -20.422 1 93.12 104 GLN B C 1
ATOM 1772 O O . GLN B 1 104 ? 0.744 -10.266 -20.922 1 93.12 104 GLN B O 1
ATOM 1777 N N . ASP B 1 105 ? 1.33 -12.109 -19.969 1 92.56 105 ASP B N 1
ATOM 1778 C CA . ASP B 1 105 ? -0.051 -12.578 -19.953 1 92.56 105 ASP B CA 1
ATOM 1779 C C . ASP B 1 105 ? -0.916 -11.719 -19.031 1 92.56 105 ASP B C 1
ATOM 1781 O O . ASP B 1 105 ? -2.062 -11.414 -19.359 1 92.56 105 ASP B O 1
ATOM 1785 N N . LEU B 1 106 ? -0.39 -11.406 -17.859 1 93.19 106 LEU B N 1
ATOM 1786 C CA . LEU B 1 106 ? -1.104 -10.5 -16.969 1 93.19 106 LEU B CA 1
ATOM 1787 C C . LEU B 1 106 ? -1.426 -9.188 -17.656 1 93.19 106 LEU B C 1
ATOM 1789 O O . LEU B 1 106 ? -2.523 -8.648 -17.5 1 93.19 106 LEU B O 1
ATOM 1793 N N . SER B 1 107 ? -0.421 -8.664 -18.359 1 93 107 SER B N 1
ATOM 1794 C CA . SER B 1 107 ? -0.612 -7.402 -19.062 1 93 107 SER B CA 1
ATOM 1795 C C . SER B 1 107 ? -1.749 -7.504 -20.078 1 93 107 SER B C 1
ATOM 1797 O O . SER B 1 107 ? -2.59 -6.605 -20.156 1 93 107 SER B O 1
ATOM 1799 N N . LYS B 1 108 ? -1.801 -8.531 -20.828 1 90.75 108 LYS B N 1
ATOM 1800 C CA . LYS B 1 108 ? -2.869 -8.742 -21.797 1 90.75 108 LYS B CA 1
ATOM 1801 C C . LYS B 1 108 ? -4.234 -8.773 -21.125 1 90.75 108 LYS B C 1
ATOM 1803 O O . LYS B 1 108 ? -5.215 -8.258 -21.656 1 90.75 108 LYS B O 1
ATOM 1808 N N . ARG B 1 109 ? -4.219 -9.32 -19.984 1 89.12 109 ARG B N 1
ATOM 1809 C CA . ARG B 1 109 ? -5.484 -9.547 -19.297 1 89.12 109 ARG B CA 1
ATOM 1810 C C . ARG B 1 109 ? -5.969 -8.273 -18.609 1 89.12 109 ARG B C 1
ATOM 1812 O O . ARG B 1 109 ? -7.168 -7.988 -18.609 1 89.12 109 ARG B O 1
ATOM 1819 N N . TRP B 1 110 ? -5.047 -7.48 -18.031 1 91.44 110 TRP B N 1
ATOM 1820 C CA . TRP B 1 110 ? -5.508 -6.527 -17.031 1 91.44 110 TRP B CA 1
ATOM 1821 C C . TRP B 1 110 ? -5.066 -5.109 -17.375 1 91.44 110 TRP B C 1
ATOM 1823 O O . TRP B 1 110 ? -5.523 -4.141 -16.766 1 91.44 110 TRP B O 1
ATOM 1833 N N . ALA B 1 111 ? -4.078 -4.918 -18.281 1 85.69 111 ALA B N 1
ATOM 1834 C CA . ALA B 1 111 ? -3.547 -3.586 -18.547 1 85.69 111 ALA B CA 1
ATOM 1835 C C . ALA B 1 111 ? -4.609 -2.689 -19.188 1 85.69 111 ALA B C 1
ATOM 1837 O O . ALA B 1 111 ? -4.641 -1.482 -18.938 1 85.69 111 ALA B O 1
ATOM 1838 N N . ALA B 1 112 ? -5.379 -3.293 -20.047 1 69 112 ALA B N 1
ATOM 1839 C CA . ALA B 1 112 ? -6.379 -2.51 -20.766 1 69 112 ALA B CA 1
ATOM 1840 C C . ALA B 1 112 ? -7.5 -2.057 -19.844 1 69 112 ALA B C 1
ATOM 1842 O O . ALA B 1 112 ? -8.172 -1.06 -20.109 1 69 112 ALA B O 1
ATOM 1843 N N . ALA B 1 113 ? -7.797 -2.719 -18.812 1 56.38 113 ALA B N 1
ATOM 1844 C CA . ALA B 1 113 ? -8.906 -2.395 -17.922 1 56.38 113 ALA B CA 1
ATOM 1845 C C . ALA B 1 113 ? -8.695 -1.041 -17.25 1 56.38 113 ALA B C 1
ATOM 1847 O O . ALA B 1 113 ? -9.656 -0.383 -16.844 1 56.38 113 ALA B O 1
ATOM 1848 N N . THR B 1 114 ? -7.598 -0.542 -17.016 1 54.78 114 THR B N 1
ATOM 1849 C CA . THR B 1 114 ? -7.293 0.714 -16.328 1 54.78 114 THR B CA 1
ATOM 1850 C C . THR B 1 114 ? -7.613 1.904 -17.234 1 54.78 114 THR B C 1
ATOM 1852 O O . THR B 1 114 ? -7.957 2.982 -16.75 1 54.78 114 THR B O 1
ATOM 1855 N N . LEU B 1 115 ? -7.531 1.842 -18.641 1 49.47 115 LEU B N 1
ATOM 1856 C CA . LEU B 1 115 ? -7.727 2.938 -19.578 1 49.47 115 LEU B CA 1
ATOM 1857 C C . LEU B 1 115 ? -9.211 3.232 -19.766 1 49.47 115 LEU B C 1
ATOM 1859 O O . LEU B 1 115 ? -9.586 4.348 -20.125 1 49.47 115 LEU B O 1
ATOM 1863 N N . ALA B 1 116 ? -10.086 2.184 -19.719 1 41.53 116 ALA B N 1
ATOM 1864 C CA . ALA B 1 116 ? -11.469 2.41 -20.125 1 41.53 116 ALA B CA 1
ATOM 1865 C C . ALA B 1 116 ? -12.227 3.184 -19.047 1 41.53 116 ALA B C 1
ATOM 1867 O O . ALA B 1 116 ? -13.406 3.5 -19.219 1 41.53 116 ALA B O 1
ATOM 1868 N N . ALA B 1 117 ? -11.766 3.307 -17.844 1 34.34 117 ALA B N 1
ATOM 1869 C CA . ALA B 1 117 ? -12.664 4.066 -16.969 1 34.34 117 ALA B CA 1
ATOM 1870 C C . ALA B 1 117 ? -12.586 5.559 -17.281 1 34.34 117 ALA B C 1
ATOM 1872 O O . ALA B 1 117 ? -11.5 6.098 -17.5 1 34.34 117 ALA B O 1
#

Foldseek 3Di:
DPPDPPVVVVVVVVVVVQLVVLQVLLLVLLVVLLVLLVDDDLVNLLSLLLLLCQQPVVLRPHDPCSLVVDDPVNSVSSVSNVSNSVDDPDRSLVSDPCSVVSNVSSCVVHVVVVPPD/DDPDPPVVVVVVVVVVVQLVVLQVLLLVLLVVLLVLLVDDDLVNLLSLLLLLCLQPVVLRPHDPCSLVVDDPVNSVSSVSNVSNSVDDPDRSLVSDDVSVVSNVSSCVVHVVVVPPD

Organism: NCBI:txid2993857

Radius of gyration: 19.02 Å; Cα contacts (8 Å, |Δi|>4): 251; chains: 2; bounding box: 70×43×43 Å

Sequence (234 aa):
MQPLPHDYLQLIHDFQTRQQENEVAGLTALKRLLPIAQRDSGQSGVIGRFLLGLYNGQAHRFDLTELRGLDPALFDACLSVLRMDYAPKQEVHEYFEDGDAIWQDLSKRWAAATLAAMQPLPHDYLQLIHDFQTRQQENEVAGLTALKRLLPIAQRDSGQSGVIGRFLLGLYNGQAHRFDLTELRGLDPALFDACLSVLRMDYAPKQEVHEYFEDGDAIWQDLSKRWAAATLAA

Nearest PDB structures (foldseek):
  7z3q-assembly3_E  TM=2.983E-01  e=9.616E+00  Homo sapiens

InterPro domains:
  IPR056090 Domain of unknown function DUF7673 [PF24720] (28-110)